Protein AF-A0A2E0ZH60-F1 (afdb_monomer_lite)

Sequence (338 aa):
MSDQPWASGISEILKHGLSLLDKDTDTNRRLAMISIDNAVELMIKTYLGLPKRVVGFKISRKELSEINSGFPDLLDGLEKYGVGKLKGLNLGEIEWYHRLRNELYHNGNGLTVEREKVLVYSELAKLLFNNLFGYEIIHEPTNEEILGLFLRKMATLMSLAPIHMLPIYSQNGIVDKDVEKRIAKLYEIREKIVLGENGYGMLLNKKTIFEAEELIVFLDKNTIELKENLQEFETLTEQYLSLKIERTALEASLPALKEQMDRLKGRIDDLLNKNLLSCPLCGQPISEDHRAVVLLELQSEGRAIGDRYRANQQTIQALSSSIKHLETLTLRNPTDPT

Foldseek 3Di:
DDDDPLCVVLLVLLLQLVLLLVDDDLVSQLSSLVSL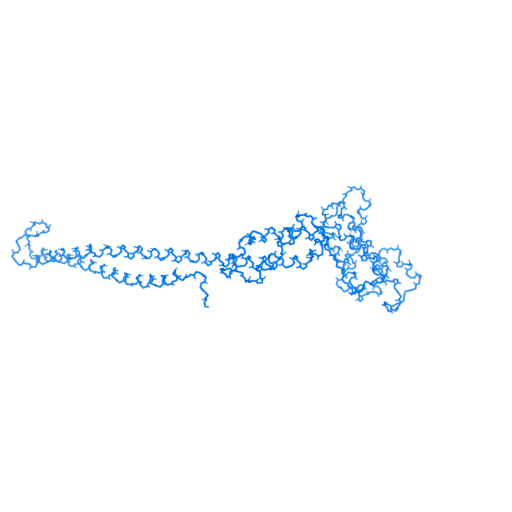LVSLLSLLLSLLPDDCVVQVDDDDPVLSVQCNPDPVSSLVSCVVRPVQLQVPHDVVLSVVSNVVSVCCPPPPPSDGDDSVSSVVSSVNSQSSSCSRRVDGNDNFDDLVRLVVLLVVLVVLLCVLDPLVCLVVCCVLVVDDPVLSVLSVVSVVLVVCVVVVPPPSSVVRGPVNSVSSVVSSVSSVVSVVVVVVLVVVLVVLVVVLVVLVVLLVVLVVCLVVLVVVLVVLVVLLVQLPDPPDQARPPPRHGDDPVNSVVVNVVSVVVSVVSVVSNVVSVVSSVVSVVVSVVSCVVNPDDSRDDD

pLDDT: mean 88.39, std 11.17, range [35.81, 97.94]

Secondary structure (DSSP, 8-state):
-PPPTTTHHHHHHHHHHHHGGGS--HHHHHHHHHHHHHHHHHHHHHHHHS-HHHHS----HHHHHHHTTSHHHHHHHHHHHHGGG-TT--HHHHHHHHHHHHHHHHT-S-PPPPHHHHHHHHHHHHHHHHHHHSS----PPPHHHHHHHHHHHHHHHHHHS-GGGHHHHHHTTSS-HHHHHHHHHHHHHHHHHHTT-TTHHHH-SHHHHHHHHHHHHHHHHHHHHHHHHHHHHHHHHHHHHHHHHHHHHHHHHHHHHHHHHHHHHHHHHHHH-TT--B-TTT-SB--HHHHHHHHHHHHHHHHHHHHHHHHHHHHHHHHHHHHHHHHHHHSS-TTS--

Structure (mmCIF, N/CA/C/O backbone):
data_AF-A0A2E0ZH60-F1
#
_entry.id   AF-A0A2E0ZH60-F1
#
loop_
_atom_site.group_PDB
_atom_site.id
_atom_site.type_symbol
_atom_site.label_atom_id
_atom_site.label_alt_id
_atom_site.label_comp_id
_atom_site.label_asym_id
_atom_site.label_entity_id
_atom_site.label_seq_id
_atom_site.pdbx_PDB_ins_code
_atom_site.Cartn_x
_atom_site.Cartn_y
_atom_site.Cartn_z
_atom_site.occupancy
_atom_site.B_iso_or_equiv
_atom_site.auth_seq_id
_atom_site.auth_comp_id
_atom_site.auth_asym_id
_atom_site.auth_atom_id
_atom_site.pdbx_PDB_model_num
ATOM 1 N N . MET A 1 1 ? 19.995 -12.024 -22.112 1.00 45.72 1 MET A N 1
ATOM 2 C CA . MET A 1 1 ? 19.956 -12.144 -23.585 1.00 45.72 1 MET A CA 1
ATOM 3 C C . MET A 1 1 ? 20.973 -11.162 -24.129 1.00 45.72 1 MET A C 1
ATOM 5 O O . MET A 1 1 ? 20.969 -10.032 -23.669 1.00 45.72 1 MET A O 1
ATOM 9 N N . SER A 1 2 ? 21.913 -11.601 -24.968 1.00 48.91 2 SER A N 1
ATOM 10 C CA . SER A 1 2 ? 22.963 -10.717 -25.490 1.00 48.91 2 SER A CA 1
ATOM 11 C C . SER A 1 2 ? 22.368 -9.755 -26.512 1.00 48.91 2 SER A C 1
ATOM 13 O O . SER A 1 2 ? 21.727 -10.225 -27.456 1.00 48.91 2 SER A O 1
ATOM 15 N N . ASP A 1 3 ? 22.605 -8.454 -26.344 1.00 65.62 3 ASP A N 1
ATOM 16 C CA . ASP A 1 3 ? 22.293 -7.450 -27.360 1.00 65.62 3 ASP A CA 1
ATOM 17 C C . ASP A 1 3 ? 22.845 -7.912 -28.711 1.00 65.62 3 ASP A C 1
ATOM 19 O O . ASP A 1 3 ? 24.032 -8.228 -28.848 1.00 65.62 3 ASP A O 1
ATOM 23 N N . GLN A 1 4 ? 21.969 -8.015 -29.709 1.00 82.62 4 GLN A N 1
ATOM 24 C CA . GLN A 1 4 ? 22.407 -8.350 -31.056 1.00 82.62 4 GLN A CA 1
ATOM 25 C C . GLN A 1 4 ? 23.335 -7.223 -31.545 1.00 82.62 4 GLN A C 1
ATOM 27 O O . GLN A 1 4 ? 22.972 -6.054 -31.398 1.00 82.62 4 GLN A O 1
ATOM 32 N N . PRO A 1 5 ? 24.503 -7.518 -32.153 1.00 85.12 5 PRO A N 1
ATOM 33 C CA . PRO A 1 5 ? 25.485 -6.485 -32.500 1.00 85.12 5 PRO A CA 1
ATOM 34 C C . PRO A 1 5 ? 24.945 -5.366 -33.400 1.00 85.12 5 PRO A C 1
ATOM 36 O O . PRO A 1 5 ? 25.456 -4.255 -33.373 1.00 85.12 5 PRO A O 1
ATOM 39 N N . TRP A 1 6 ? 23.914 -5.655 -34.198 1.00 89.62 6 TRP A N 1
ATOM 40 C CA . TRP A 1 6 ? 23.260 -4.687 -35.081 1.00 89.62 6 TRP A CA 1
ATOM 41 C C . TRP A 1 6 ? 22.185 -3.836 -34.390 1.00 89.62 6 TRP A C 1
ATOM 43 O O . TRP A 1 6 ? 21.795 -2.816 -34.940 1.00 89.62 6 TRP A O 1
ATOM 53 N N . ALA A 1 7 ? 21.701 -4.228 -33.210 1.00 90.50 7 ALA A N 1
ATOM 54 C CA . ALA A 1 7 ? 20.651 -3.518 -32.478 1.00 90.50 7 ALA A CA 1
ATOM 55 C C . ALA A 1 7 ? 21.193 -2.669 -31.311 1.00 90.50 7 ALA A C 1
ATOM 57 O O . ALA A 1 7 ? 20.473 -1.813 -30.800 1.00 90.50 7 ALA A O 1
ATOM 58 N N . SER A 1 8 ? 22.457 -2.858 -30.909 1.00 86.75 8 SER A N 1
ATOM 59 C CA . SER A 1 8 ? 23.061 -2.205 -29.736 1.00 86.75 8 SER A CA 1
ATOM 60 C C . SER A 1 8 ? 23.041 -0.675 -29.814 1.00 86.75 8 SER A C 1
ATOM 62 O O . SER A 1 8 ? 22.518 -0.032 -28.906 1.00 86.75 8 SER A O 1
ATOM 64 N N . GLY A 1 9 ? 23.524 -0.093 -30.916 1.00 87.94 9 GLY A N 1
ATOM 65 C CA . GLY A 1 9 ? 23.533 1.363 -31.106 1.00 87.94 9 GLY A CA 1
ATOM 66 C C . GLY A 1 9 ? 22.126 1.964 -31.183 1.00 87.94 9 GLY A C 1
ATOM 67 O O . GLY A 1 9 ? 21.881 3.052 -30.677 1.00 87.94 9 GLY A O 1
ATOM 68 N N . ILE A 1 10 ? 21.162 1.230 -31.745 1.00 93.62 10 ILE A N 1
ATOM 69 C CA . ILE A 1 10 ? 19.763 1.673 -31.789 1.00 93.62 10 ILE A CA 1
ATOM 70 C C . ILE A 1 10 ? 19.140 1.645 -30.391 1.00 93.62 10 ILE A C 1
ATOM 72 O O . ILE A 1 10 ? 18.446 2.581 -29.996 1.00 93.62 10 ILE A O 1
ATOM 76 N N . SER A 1 11 ? 19.413 0.581 -29.633 1.00 90.56 11 SER A N 1
ATOM 77 C CA . SER A 1 11 ? 18.986 0.451 -28.242 1.00 90.56 11 SER A CA 1
ATOM 78 C C . SER A 1 11 ? 19.556 1.580 -27.383 1.00 90.56 11 SER A C 1
ATOM 80 O O . SER A 1 11 ? 18.837 2.121 -26.551 1.00 90.56 11 SER A O 1
ATOM 82 N N . GLU A 1 12 ? 20.817 1.964 -27.584 1.00 89.19 12 GLU A N 1
ATOM 83 C CA . GLU A 1 12 ? 21.438 3.095 -26.887 1.00 89.19 12 GLU A CA 1
ATOM 84 C C . GLU A 1 12 ? 20.699 4.413 -27.157 1.00 89.19 12 GLU A C 1
ATOM 86 O O . GLU A 1 12 ? 20.302 5.096 -26.212 1.00 89.19 12 GLU A O 1
ATOM 91 N N . ILE A 1 13 ? 20.436 4.732 -28.429 1.00 92.50 13 ILE A N 1
ATOM 92 C CA . ILE A 1 13 ? 19.724 5.959 -28.818 1.00 92.50 13 ILE A CA 1
ATOM 93 C C . ILE A 1 13 ? 18.303 5.966 -28.243 1.00 92.50 13 ILE A C 1
ATOM 95 O O . ILE A 1 13 ? 17.876 6.974 -27.675 1.00 92.50 13 ILE A O 1
ATOM 99 N N . LEU A 1 14 ? 17.579 4.843 -28.335 1.00 93.81 14 LEU A N 1
ATOM 100 C CA . LEU A 1 14 ? 16.230 4.753 -27.779 1.00 93.81 14 LEU A CA 1
ATOM 101 C C . LEU A 1 14 ? 16.254 4.897 -26.251 1.00 93.81 14 LEU A C 1
ATOM 103 O O . LEU A 1 14 ? 15.477 5.678 -25.713 1.00 93.81 14 LEU A O 1
ATOM 107 N N . LYS A 1 15 ? 17.172 4.222 -25.545 1.00 90.88 15 LYS A N 1
ATOM 108 C CA . LYS A 1 15 ? 17.336 4.360 -24.085 1.00 90.88 15 LYS A CA 1
ATOM 109 C C . LYS A 1 15 ? 17.658 5.795 -23.677 1.00 90.88 15 LYS A C 1
ATOM 111 O O . LYS A 1 15 ? 17.100 6.271 -22.693 1.00 90.88 15 LYS A O 1
ATOM 116 N N . HIS A 1 16 ? 18.502 6.494 -24.433 1.00 89.31 16 HIS A N 1
ATOM 117 C CA . HIS A 1 16 ? 18.788 7.902 -24.180 1.00 89.31 16 HIS A CA 1
ATOM 118 C C . HIS A 1 16 ? 17.536 8.773 -24.359 1.00 89.31 16 HIS A C 1
ATOM 120 O O . HIS A 1 16 ? 17.215 9.573 -23.480 1.00 89.31 16 HIS A O 1
ATOM 126 N N . GLY A 1 17 ? 16.778 8.554 -25.439 1.00 91.62 17 GLY A N 1
ATOM 127 C CA . GLY A 1 17 ? 15.491 9.212 -25.668 1.00 91.62 17 GLY A CA 1
ATOM 128 C C . GLY A 1 17 ? 14.500 9.002 -24.522 1.00 91.62 17 GLY A C 1
ATOM 129 O O . GLY A 1 17 ? 13.843 9.951 -24.103 1.00 91.62 17 GLY A O 1
ATOM 130 N N . LEU A 1 18 ? 14.446 7.785 -23.974 1.00 90.94 18 LEU A N 1
ATOM 131 C CA . LEU A 1 18 ? 13.619 7.447 -22.815 1.00 90.94 18 LEU A CA 1
ATOM 132 C C . LEU A 1 18 ? 14.090 8.162 -21.540 1.00 90.94 18 LEU A C 1
ATOM 134 O O . LEU A 1 18 ? 13.262 8.793 -20.893 1.00 90.94 18 LEU A O 1
ATOM 138 N N . SER A 1 19 ? 15.395 8.162 -21.241 1.00 86.88 19 SER A N 1
ATOM 139 C CA . SER A 1 19 ? 15.944 8.798 -20.024 1.00 86.88 19 SER A CA 1
ATOM 140 C C . SER A 1 19 ? 15.722 10.308 -19.953 1.00 86.88 19 SER A C 1
ATOM 142 O O . SER A 1 19 ? 15.704 10.921 -18.889 1.00 86.88 19 SER A O 1
ATOM 144 N N . LEU A 1 20 ? 15.531 10.963 -21.100 1.00 88.56 20 LEU A N 1
ATOM 145 C CA . LEU A 1 20 ? 15.213 12.389 -21.112 1.00 88.56 20 LEU A CA 1
ATOM 146 C C . LEU A 1 20 ? 13.838 12.658 -20.475 1.00 88.56 20 LEU A C 1
ATOM 148 O O . LEU A 1 20 ? 13.611 13.749 -19.953 1.00 88.56 20 LEU A O 1
ATOM 152 N N . LEU A 1 21 ? 12.934 11.673 -20.464 1.00 85.12 21 LEU A N 1
ATOM 153 C CA . LEU A 1 21 ? 11.594 11.797 -19.888 1.00 85.12 21 LEU A CA 1
ATOM 154 C C . LEU A 1 21 ? 11.563 11.692 -18.357 1.00 85.12 21 LEU A C 1
ATOM 156 O O . LEU A 1 21 ? 10.533 12.054 -17.771 1.00 85.12 21 LEU A O 1
ATOM 160 N N . ASP A 1 22 ? 12.667 11.277 -17.730 1.00 81.81 22 ASP A N 1
ATOM 161 C CA . ASP A 1 22 ? 12.847 11.181 -16.273 1.00 81.81 22 ASP A CA 1
ATOM 162 C C . ASP A 1 22 ? 12.707 12.559 -15.619 1.00 81.81 22 ASP A C 1
ATOM 164 O O . ASP A 1 22 ? 12.036 12.743 -14.601 1.00 81.81 22 ASP A O 1
ATOM 168 N N . LYS A 1 23 ? 13.282 13.579 -16.270 1.00 78.62 23 LYS A N 1
ATOM 169 C CA . LYS A 1 23 ? 13.124 14.983 -15.893 1.00 78.62 23 LYS A CA 1
ATOM 170 C C . LYS A 1 23 ? 12.217 15.693 -16.885 1.00 78.62 23 LYS A C 1
ATOM 172 O O . LYS A 1 23 ? 12.634 16.092 -17.972 1.00 78.62 23 LYS A O 1
ATOM 177 N N . ASP A 1 24 ? 10.980 15.911 -16.469 1.00 83.00 24 ASP A N 1
ATOM 178 C CA . ASP A 1 24 ? 9.946 16.467 -17.327 1.00 83.00 24 ASP A CA 1
ATOM 179 C C . ASP A 1 24 ? 10.123 17.976 -17.579 1.00 83.00 24 ASP A C 1
ATOM 181 O O . ASP A 1 24 ? 9.745 18.815 -16.764 1.00 83.00 24 ASP A O 1
ATOM 185 N N . THR A 1 25 ? 10.725 18.333 -18.715 1.00 87.50 25 THR A N 1
ATOM 186 C CA . THR A 1 25 ? 10.885 19.726 -19.171 1.00 87.50 25 THR A CA 1
ATOM 187 C C . THR A 1 25 ? 10.608 19.829 -20.666 1.00 87.50 25 THR A C 1
ATOM 189 O O . THR A 1 25 ? 10.842 18.870 -21.399 1.00 87.50 25 THR A O 1
ATOM 192 N N . ASP A 1 26 ? 10.184 20.997 -21.152 1.00 87.69 26 ASP A N 1
ATOM 193 C CA . ASP A 1 26 ? 9.907 21.213 -22.583 1.00 87.69 26 ASP A CA 1
ATOM 194 C C . ASP A 1 26 ? 11.105 20.878 -23.482 1.00 87.69 26 ASP A C 1
ATOM 196 O O . ASP A 1 26 ? 10.961 20.259 -24.536 1.00 87.69 26 ASP A O 1
ATOM 200 N N . THR A 1 27 ? 12.315 21.244 -23.052 1.00 88.50 27 THR A N 1
ATOM 201 C CA . THR A 1 27 ? 13.550 20.893 -23.763 1.00 88.50 27 THR A CA 1
ATOM 202 C C . THR A 1 27 ? 13.757 19.385 -23.803 1.00 88.50 27 THR A C 1
ATOM 204 O O . THR A 1 27 ? 14.013 18.844 -24.877 1.00 88.50 27 THR A O 1
ATOM 207 N N . ASN A 1 28 ? 13.590 18.699 -22.673 1.00 90.25 28 ASN A N 1
ATOM 208 C CA . ASN A 1 28 ? 13.765 17.254 -22.621 1.00 90.25 28 ASN A CA 1
ATOM 209 C C . ASN A 1 28 ? 12.707 16.508 -23.431 1.00 90.25 28 ASN A C 1
ATOM 211 O O . ASN A 1 28 ? 13.061 15.577 -24.142 1.00 90.25 28 ASN A O 1
ATOM 215 N N . ARG A 1 29 ? 11.439 16.933 -23.403 1.00 91.62 29 ARG A N 1
ATOM 216 C CA . ARG A 1 29 ? 10.376 16.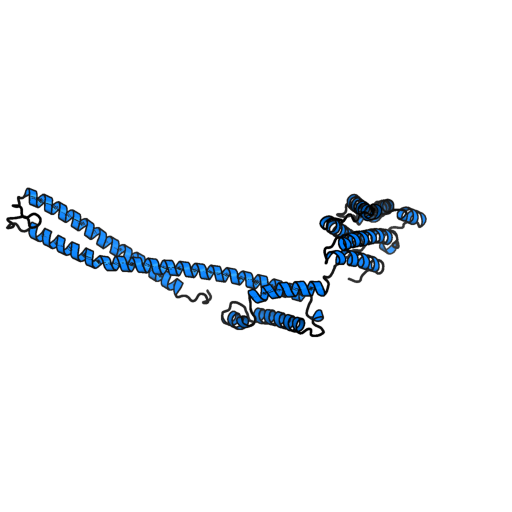331 -24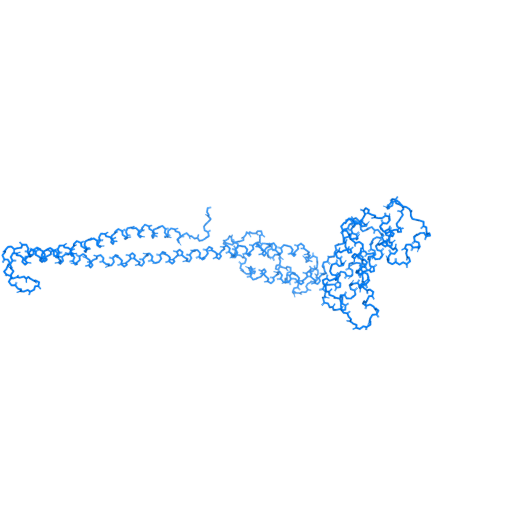.224 1.00 91.62 29 ARG A CA 1
ATOM 217 C C . ARG A 1 29 ? 10.677 16.458 -25.718 1.00 91.62 29 ARG A C 1
ATOM 219 O O . ARG A 1 29 ? 10.515 15.489 -26.454 1.00 91.62 29 ARG A O 1
ATOM 226 N N . ARG A 1 30 ? 11.177 17.618 -26.165 1.00 90.56 30 ARG A N 1
ATOM 227 C CA . ARG A 1 30 ? 11.623 17.807 -27.557 1.00 90.56 30 ARG A CA 1
ATOM 228 C C . ARG A 1 30 ? 12.798 16.896 -27.905 1.00 90.56 30 ARG A C 1
ATOM 230 O O . ARG A 1 30 ? 12.731 16.186 -28.901 1.00 90.56 30 ARG A O 1
ATOM 237 N N . LEU A 1 31 ? 13.851 16.881 -27.086 1.00 91.38 31 LEU A N 1
ATOM 238 C CA . LEU A 1 31 ? 15.028 16.036 -27.322 1.00 91.38 31 LEU A CA 1
ATOM 239 C C . LEU A 1 31 ? 14.689 14.538 -27.275 1.00 91.38 31 LEU A C 1
ATOM 241 O O . LEU A 1 31 ? 15.226 13.768 -28.071 1.00 91.38 31 LEU A O 1
ATOM 245 N N . ALA A 1 32 ? 13.767 14.136 -26.399 1.00 93.44 32 ALA A N 1
ATOM 246 C CA . ALA A 1 32 ? 13.242 12.780 -26.321 1.00 93.44 32 ALA A CA 1
ATOM 247 C C . ALA A 1 32 ? 12.517 12.410 -27.616 1.00 93.44 32 ALA A C 1
ATOM 249 O O . ALA A 1 32 ? 12.871 11.414 -28.236 1.00 93.44 32 ALA A O 1
ATOM 250 N N . MET A 1 33 ? 11.578 13.247 -28.075 1.00 94.00 33 MET A N 1
ATOM 251 C CA . MET A 1 33 ? 10.847 13.037 -29.331 1.00 94.00 33 MET A CA 1
ATOM 252 C C . MET A 1 33 ? 11.798 12.842 -30.520 1.00 94.00 33 MET A C 1
ATOM 254 O O . MET A 1 33 ? 11.620 11.930 -31.321 1.00 94.00 33 MET A O 1
ATOM 258 N N . ILE A 1 34 ? 12.842 13.669 -30.602 1.00 92.81 34 ILE A N 1
ATOM 259 C CA . ILE A 1 34 ? 13.866 13.601 -31.653 1.00 92.81 34 ILE A CA 1
ATOM 260 C C . ILE A 1 34 ? 14.660 12.298 -31.563 1.00 92.81 34 ILE A C 1
ATOM 262 O O . ILE A 1 34 ? 14.856 11.611 -32.563 1.00 92.81 34 ILE A O 1
ATOM 266 N N . SER A 1 35 ? 15.126 11.956 -30.364 1.00 95.06 35 SER A N 1
ATOM 267 C CA . SER A 1 35 ? 15.955 10.770 -30.145 1.00 95.06 35 SER A CA 1
ATOM 268 C C . SER A 1 35 ? 15.170 9.484 -30.408 1.00 95.06 35 SER A C 1
ATOM 270 O O . SER A 1 35 ? 15.691 8.571 -31.042 1.00 95.06 35 SER A O 1
ATOM 272 N N . ILE A 1 36 ? 13.905 9.432 -29.978 1.00 96.38 36 ILE A N 1
ATOM 273 C CA . ILE A 1 36 ? 12.995 8.307 -30.217 1.00 96.38 36 ILE A CA 1
ATOM 274 C C . ILE A 1 36 ? 12.728 8.149 -31.718 1.00 96.38 36 ILE A C 1
ATOM 276 O O . ILE A 1 36 ? 12.866 7.044 -32.236 1.00 96.38 36 ILE A O 1
ATOM 280 N N . ASP A 1 37 ? 12.412 9.235 -32.430 1.00 97.12 37 ASP A N 1
ATOM 281 C CA . ASP A 1 37 ? 12.151 9.180 -33.872 1.00 97.12 37 ASP A CA 1
ATOM 282 C C . ASP A 1 37 ? 13.380 8.730 -34.674 1.00 97.12 37 ASP A C 1
ATOM 284 O O . ASP A 1 37 ? 13.290 7.854 -35.534 1.00 97.12 37 ASP A O 1
ATOM 288 N N . ASN A 1 38 ? 14.556 9.261 -34.329 1.00 96.12 38 ASN A N 1
ATOM 289 C CA . ASN A 1 38 ? 15.818 8.835 -34.929 1.00 96.12 38 ASN A CA 1
ATOM 290 C C . ASN A 1 38 ? 16.088 7.350 -34.668 1.00 96.12 38 ASN A C 1
ATOM 292 O O . ASN A 1 38 ? 16.565 6.644 -35.557 1.00 96.12 38 ASN A O 1
ATOM 296 N N . ALA A 1 39 ? 15.778 6.861 -33.463 1.00 97.12 39 ALA A N 1
ATOM 297 C CA . ALA A 1 39 ? 15.884 5.443 -33.168 1.00 97.12 39 ALA A CA 1
ATOM 298 C C . ALA A 1 39 ? 14.944 4.635 -34.070 1.00 97.12 39 ALA A C 1
ATOM 300 O O . ALA A 1 39 ? 15.415 3.695 -34.699 1.00 97.12 39 ALA A O 1
ATOM 301 N N . VAL A 1 40 ? 13.666 5.016 -34.195 1.00 97.94 40 VAL A N 1
ATOM 302 C CA . VAL A 1 40 ? 12.682 4.349 -35.072 1.00 97.94 40 VAL A CA 1
ATOM 303 C C . VAL A 1 40 ? 13.178 4.279 -36.517 1.00 97.94 40 VAL A C 1
ATOM 305 O O . VAL A 1 40 ? 13.203 3.197 -37.102 1.00 97.94 40 VAL A O 1
ATOM 308 N N . GLU A 1 41 ? 13.652 5.391 -37.079 1.00 97.56 41 GLU A N 1
ATOM 309 C CA . GLU A 1 41 ? 14.193 5.419 -38.442 1.00 97.56 41 GLU A CA 1
ATOM 310 C C . GLU A 1 41 ? 15.372 4.441 -38.603 1.00 97.56 41 GLU A C 1
ATOM 312 O O . GLU A 1 41 ? 15.420 3.644 -39.548 1.00 97.56 41 GLU A O 1
ATOM 317 N N . LEU A 1 42 ? 16.304 4.443 -37.645 1.00 97.12 42 LEU A N 1
ATOM 318 C CA . LEU A 1 42 ? 17.455 3.540 -37.642 1.00 97.12 42 LEU A CA 1
ATOM 319 C C . LEU A 1 42 ? 17.059 2.072 -37.439 1.00 97.12 42 LEU A C 1
ATOM 321 O O . LEU A 1 42 ? 17.695 1.203 -38.044 1.00 97.12 42 LEU A O 1
ATOM 325 N N . MET A 1 43 ? 16.021 1.775 -36.646 1.00 96.94 43 MET A N 1
ATOM 326 C CA . MET A 1 43 ? 15.487 0.417 -36.472 1.00 96.94 43 MET A CA 1
ATOM 327 C C . MET A 1 43 ? 15.065 -0.160 -37.819 1.00 96.94 43 MET A C 1
ATOM 329 O O . MET A 1 43 ? 15.485 -1.263 -38.178 1.00 96.94 43 MET A O 1
ATOM 333 N N . ILE A 1 44 ? 14.273 0.605 -38.576 1.00 97.62 44 ILE A N 1
ATOM 334 C CA . ILE A 1 44 ? 13.714 0.172 -39.858 1.00 97.62 44 ILE A CA 1
ATOM 335 C C . ILE A 1 44 ? 14.831 0.005 -40.890 1.00 97.62 44 ILE A C 1
ATOM 337 O O . ILE A 1 44 ? 14.958 -1.066 -41.490 1.00 97.62 44 ILE A O 1
ATOM 341 N N . LYS A 1 45 ? 15.703 1.015 -41.029 1.00 97.00 45 LYS A N 1
ATOM 342 C CA . LYS A 1 45 ? 16.875 0.965 -41.922 1.00 97.00 45 LYS A CA 1
ATOM 343 C C . LYS A 1 45 ? 17.748 -0.250 -41.646 1.00 97.00 45 LYS A C 1
ATOM 345 O O . LYS A 1 45 ? 18.138 -0.969 -42.567 1.00 97.00 45 LYS A O 1
ATOM 350 N N . THR A 1 46 ? 18.043 -0.490 -40.372 1.00 96.12 46 THR A N 1
ATOM 351 C CA . THR A 1 46 ? 18.890 -1.607 -39.960 1.00 96.12 46 THR A CA 1
ATOM 352 C C . THR A 1 46 ? 18.221 -2.927 -40.286 1.00 96.12 46 THR A C 1
ATOM 354 O O . THR A 1 46 ? 18.841 -3.746 -40.956 1.00 96.12 46 THR A O 1
ATOM 357 N N . TYR A 1 47 ? 16.957 -3.120 -39.894 1.00 96.50 47 TYR A N 1
ATOM 358 C CA . TYR A 1 47 ? 16.227 -4.361 -40.143 1.00 96.50 47 TYR A CA 1
ATOM 359 C C . TYR A 1 47 ? 16.152 -4.709 -41.638 1.00 96.50 47 TYR A C 1
ATOM 361 O O . TYR A 1 47 ? 16.482 -5.831 -42.021 1.00 96.50 47 TYR A O 1
ATOM 369 N N . LEU A 1 48 ? 15.798 -3.745 -42.494 1.00 96.50 48 LEU A N 1
ATOM 370 C CA . LEU A 1 48 ? 15.720 -3.946 -43.947 1.00 96.50 48 LEU A CA 1
ATOM 371 C C . LEU A 1 48 ? 17.099 -4.172 -44.591 1.00 96.50 48 LEU A C 1
ATOM 373 O O . LEU A 1 48 ? 17.208 -4.860 -45.608 1.00 96.50 48 LEU A O 1
ATOM 377 N N . GLY A 1 49 ? 18.160 -3.634 -43.984 1.00 94.69 49 GLY A N 1
ATOM 378 C CA . GLY A 1 49 ? 19.548 -3.824 -44.407 1.00 94.69 49 GLY A CA 1
ATOM 379 C C . GLY A 1 49 ? 20.209 -5.117 -43.914 1.00 94.69 49 GLY A C 1
ATOM 380 O O . GLY A 1 49 ? 21.331 -5.419 -44.336 1.00 94.69 49 GLY A O 1
ATOM 381 N N . LEU A 1 50 ? 19.562 -5.891 -43.035 1.00 95.06 50 LEU A N 1
ATOM 382 C CA . LEU A 1 50 ? 20.157 -7.104 -42.474 1.00 95.06 50 LEU A CA 1
ATOM 383 C C . LEU A 1 50 ? 20.383 -8.190 -43.545 1.00 95.06 50 LEU A C 1
ATOM 385 O O . LEU A 1 50 ? 19.618 -8.325 -44.504 1.00 95.06 50 LEU A O 1
ATOM 389 N N . PRO A 1 51 ? 21.417 -9.039 -43.389 1.00 93.75 51 PRO A N 1
ATOM 390 C CA . PRO A 1 51 ? 21.661 -10.137 -44.317 1.00 93.75 51 PRO A CA 1
ATOM 391 C C . PRO A 1 51 ? 20.481 -11.114 -44.385 1.00 93.75 51 PRO A C 1
ATOM 393 O O . PRO A 1 51 ? 19.891 -11.447 -43.359 1.00 93.75 51 PRO A O 1
ATOM 396 N N . LYS A 1 52 ? 20.242 -11.721 -45.560 1.00 94.25 52 LYS A N 1
ATOM 397 C CA . LYS A 1 52 ? 19.205 -12.761 -45.765 1.00 94.25 52 LYS A CA 1
ATOM 398 C C . LYS A 1 52 ? 19.216 -13.875 -44.711 1.00 94.25 52 LYS A C 1
ATOM 400 O O . LYS A 1 52 ? 18.175 -14.436 -44.399 1.00 94.25 52 LYS A O 1
ATOM 405 N N . ARG A 1 53 ? 20.386 -14.210 -44.159 1.00 93.75 53 ARG A N 1
ATOM 406 C CA . ARG A 1 53 ? 20.532 -15.240 -43.114 1.00 93.75 53 ARG A CA 1
ATOM 407 C C . ARG A 1 53 ? 19.850 -14.868 -41.792 1.00 93.75 53 ARG A C 1
ATOM 409 O O . ARG A 1 53 ? 19.560 -15.766 -41.018 1.00 93.75 53 ARG A O 1
ATOM 416 N N . VAL A 1 54 ? 19.622 -13.578 -41.548 1.00 90.56 54 VAL A N 1
ATOM 417 C CA . VAL A 1 54 ? 18.970 -13.055 -40.340 1.00 90.56 54 VAL A CA 1
ATOM 418 C C . VAL A 1 54 ? 17.477 -12.831 -40.584 1.00 90.56 54 VAL A C 1
ATOM 420 O O . VAL A 1 54 ? 16.660 -13.263 -39.781 1.00 90.56 54 VAL A O 1
ATOM 423 N N . VAL A 1 55 ? 17.113 -12.197 -41.705 1.00 91.12 55 VAL A N 1
ATOM 424 C CA . VAL A 1 55 ? 15.728 -11.751 -41.968 1.00 91.12 55 VAL A CA 1
ATOM 425 C C . VAL A 1 55 ? 14.937 -12.630 -42.942 1.00 91.12 55 VAL A C 1
ATOM 427 O O . VAL A 1 55 ? 13.738 -12.450 -43.109 1.00 91.12 55 VAL A O 1
ATOM 430 N N . GLY A 1 56 ? 15.580 -13.595 -43.602 1.00 91.88 56 GLY A N 1
ATOM 431 C CA . GLY A 1 56 ? 14.934 -14.543 -44.520 1.00 91.88 56 GLY A CA 1
ATOM 432 C C . GLY A 1 56 ? 14.671 -14.010 -45.935 1.00 91.88 56 GLY A C 1
ATOM 433 O O . GLY A 1 56 ? 14.594 -14.802 -46.877 1.00 91.88 56 GLY A O 1
ATOM 434 N N . PHE A 1 57 ? 14.625 -12.691 -46.129 1.00 93.00 57 PHE A N 1
ATOM 435 C CA . PHE A 1 57 ? 14.451 -12.044 -47.434 1.00 93.00 57 PHE A CA 1
ATOM 436 C C . PHE A 1 57 ? 15.750 -11.420 -47.970 1.00 93.00 57 PHE A C 1
ATOM 438 O O . PHE A 1 57 ? 16.766 -11.336 -47.284 1.00 93.00 57 PHE A O 1
ATOM 445 N N . LYS A 1 58 ? 15.746 -11.017 -49.245 1.00 93.75 58 LYS A N 1
ATOM 446 C CA . LYS A 1 58 ? 16.861 -10.305 -49.883 1.00 93.75 58 LYS A CA 1
ATOM 447 C C . LYS A 1 58 ? 16.315 -9.094 -50.623 1.00 93.75 58 LYS A C 1
ATOM 449 O O . LYS A 1 58 ? 15.545 -9.271 -51.559 1.00 93.75 58 LYS A O 1
ATOM 454 N N . ILE A 1 59 ? 16.793 -7.913 -50.252 1.00 94.31 59 ILE A N 1
ATOM 455 C CA . ILE A 1 59 ? 16.531 -6.658 -50.959 1.00 94.31 59 ILE A CA 1
ATOM 456 C C . ILE A 1 59 ? 17.737 -6.357 -51.854 1.00 94.31 59 ILE A C 1
ATOM 458 O O . ILE A 1 59 ? 18.890 -6.607 -51.481 1.00 94.31 59 ILE A O 1
ATOM 462 N N . SER A 1 60 ? 17.496 -5.890 -53.080 1.00 95.06 60 SER A N 1
ATOM 463 C CA . SER A 1 60 ? 18.591 -5.471 -53.963 1.00 95.06 60 SER A CA 1
ATOM 464 C C . SER A 1 60 ? 19.227 -4.169 -53.457 1.00 95.06 60 SER A C 1
ATOM 466 O O . SER A 1 60 ? 18.571 -3.377 -52.792 1.00 95.06 60 SER A O 1
ATOM 468 N N . ARG A 1 61 ? 20.497 -3.894 -53.789 1.00 92.56 61 ARG A N 1
ATOM 469 C CA . ARG A 1 61 ? 21.134 -2.620 -53.386 1.00 92.56 61 ARG A CA 1
ATOM 470 C C . ARG A 1 61 ? 20.398 -1.394 -53.931 1.00 92.56 61 ARG A C 1
ATOM 472 O O . ARG A 1 61 ? 20.335 -0.384 -53.245 1.00 92.56 61 ARG A O 1
ATOM 479 N N . LYS A 1 62 ? 19.871 -1.495 -55.155 1.00 95.06 62 LYS A N 1
ATOM 480 C CA . LYS A 1 62 ? 19.114 -0.418 -55.798 1.00 95.06 62 LYS A CA 1
ATOM 481 C C . LYS A 1 62 ? 17.817 -0.147 -55.036 1.00 95.06 62 LYS A C 1
ATOM 483 O O . LYS A 1 62 ? 17.591 0.973 -54.612 1.00 95.06 62 LYS A O 1
ATOM 488 N N . GLU A 1 63 ? 17.043 -1.197 -54.783 1.00 95.69 63 GLU A N 1
ATOM 489 C CA . GLU A 1 63 ? 15.778 -1.101 -54.050 1.00 95.69 63 GLU A CA 1
ATOM 490 C C . GLU A 1 63 ? 15.981 -0.654 -52.599 1.00 95.69 63 GLU A C 1
ATOM 492 O O . GLU A 1 63 ? 15.230 0.170 -52.104 1.00 95.69 63 GLU A O 1
ATOM 497 N N . LEU A 1 64 ? 17.035 -1.121 -51.920 1.00 93.81 64 LEU A N 1
ATOM 498 C CA . LEU A 1 64 ? 17.359 -0.647 -50.572 1.00 93.81 64 LEU A CA 1
ATOM 499 C C . LEU A 1 64 ? 17.734 0.845 -50.568 1.00 93.81 64 LEU A C 1
ATOM 501 O O . LEU A 1 64 ? 17.449 1.545 -49.604 1.00 93.81 64 LEU A O 1
ATOM 505 N N . SER A 1 65 ? 18.373 1.341 -51.632 1.00 94.50 65 SER A N 1
ATOM 506 C CA . SER A 1 65 ? 18.659 2.772 -51.784 1.00 94.50 65 SER A CA 1
ATOM 507 C C . SER A 1 65 ? 17.391 3.595 -52.007 1.00 94.50 65 SER A C 1
ATOM 509 O O . SER A 1 65 ? 17.334 4.717 -51.521 1.00 94.50 65 SER A O 1
ATOM 511 N N . GLU A 1 66 ? 16.413 3.054 -52.737 1.00 94.94 66 GLU A N 1
ATOM 512 C CA . GLU A 1 66 ? 15.100 3.677 -52.955 1.00 94.94 66 GLU A CA 1
ATOM 513 C C . GLU A 1 66 ? 14.289 3.682 -51.651 1.00 94.94 66 GLU A C 1
ATOM 515 O O . GLU A 1 66 ? 13.831 4.725 -51.224 1.00 94.94 66 GLU A O 1
ATOM 520 N N . ILE A 1 67 ? 14.229 2.563 -50.928 1.00 95.38 67 ILE A N 1
ATOM 521 C CA . ILE A 1 67 ? 13.578 2.474 -49.607 1.00 95.38 67 ILE A CA 1
ATOM 522 C C . ILE A 1 67 ? 14.177 3.471 -48.597 1.00 95.38 67 ILE A C 1
ATOM 524 O O . ILE A 1 67 ? 13.490 3.965 -47.711 1.00 95.38 67 ILE A O 1
ATOM 528 N N . ASN A 1 68 ? 15.470 3.781 -48.713 1.00 92.88 68 ASN A N 1
ATOM 529 C CA . ASN A 1 68 ? 16.156 4.700 -47.808 1.00 92.88 68 ASN A CA 1
ATOM 530 C C . ASN A 1 68 ? 16.031 6.187 -48.202 1.00 92.88 68 ASN A C 1
ATOM 532 O O . ASN A 1 68 ? 16.669 7.010 -47.536 1.00 92.88 68 ASN A O 1
ATOM 536 N N . SER A 1 69 ? 15.274 6.557 -49.250 1.00 92.12 69 SER A N 1
ATOM 537 C CA . SER A 1 69 ? 15.159 7.963 -49.683 1.00 92.12 69 SER A CA 1
ATOM 538 C C . SER A 1 69 ? 14.361 8.848 -48.732 1.00 92.12 69 SER A C 1
ATOM 540 O O . SER A 1 69 ? 14.631 10.048 -48.661 1.00 92.12 69 SER A O 1
ATOM 542 N N . GLY A 1 70 ? 13.429 8.274 -47.974 1.00 93.06 70 GLY A N 1
ATOM 543 C CA . GLY A 1 70 ? 12.578 9.014 -47.054 1.00 93.06 70 GLY A CA 1
ATOM 544 C C . GLY A 1 70 ? 11.878 8.111 -46.046 1.00 93.06 70 GLY A C 1
ATOM 545 O O . GLY A 1 70 ? 11.846 6.893 -46.188 1.00 93.06 70 GLY A O 1
ATOM 546 N N . PHE A 1 71 ? 11.310 8.717 -45.003 1.00 95.19 71 PHE A N 1
ATOM 547 C CA . PHE A 1 71 ? 10.595 7.972 -43.967 1.00 95.19 71 PHE A CA 1
ATOM 548 C C . PHE A 1 71 ? 9.358 7.219 -44.491 1.00 95.19 71 PHE A C 1
ATOM 550 O O . PHE A 1 71 ? 9.200 6.059 -44.118 1.00 95.19 71 PHE A O 1
ATOM 557 N N . PRO A 1 72 ? 8.523 7.788 -45.387 1.00 96.38 72 PRO A N 1
ATOM 558 C CA . PRO A 1 72 ? 7.431 7.027 -45.999 1.00 96.38 72 PRO A CA 1
ATOM 559 C C . PRO A 1 72 ? 7.932 5.788 -46.756 1.00 96.38 72 PRO A C 1
ATOM 561 O O . PRO A 1 72 ? 7.412 4.697 -46.547 1.00 96.38 72 PRO A O 1
ATOM 564 N N . ASP A 1 73 ? 9.021 5.920 -47.524 1.00 97.31 73 ASP A N 1
ATOM 565 C CA . ASP A 1 73 ? 9.616 4.804 -48.274 1.00 97.31 73 ASP A CA 1
ATOM 566 C C . ASP A 1 73 ? 10.139 3.687 -47.343 1.00 97.31 73 ASP A C 1
ATOM 568 O O . ASP A 1 73 ? 10.089 2.501 -47.683 1.00 97.31 73 ASP A O 1
ATOM 572 N N . LEU A 1 74 ? 10.605 4.045 -46.137 1.00 97.12 74 LEU A N 1
ATOM 573 C CA . LEU A 1 74 ? 10.990 3.082 -45.100 1.00 97.12 74 LEU A CA 1
ATOM 574 C C . LEU A 1 74 ? 9.788 2.299 -44.573 1.00 97.12 74 LEU A C 1
ATOM 576 O O . LEU A 1 74 ? 9.903 1.088 -44.367 1.00 97.12 74 LEU A O 1
ATOM 580 N N . LEU A 1 75 ? 8.656 2.971 -44.342 1.00 97.12 75 LEU A N 1
ATOM 581 C CA . LEU A 1 75 ? 7.423 2.321 -43.897 1.00 97.12 75 LEU A CA 1
ATOM 582 C C . LEU A 1 75 ? 6.884 1.384 -44.981 1.00 97.12 75 LEU A C 1
ATOM 584 O O . LEU A 1 75 ? 6.583 0.235 -44.666 1.00 97.12 75 LEU A O 1
ATOM 588 N N . ASP A 1 76 ? 6.879 1.815 -46.244 1.00 97.00 76 ASP A N 1
ATOM 589 C CA . ASP A 1 76 ? 6.482 0.987 -47.390 1.00 97.00 76 ASP A CA 1
ATOM 590 C C . ASP A 1 76 ? 7.397 -0.238 -47.539 1.00 97.00 76 ASP A C 1
ATOM 592 O O . ASP A 1 76 ? 6.948 -1.369 -47.752 1.00 97.00 76 ASP A O 1
ATOM 596 N N . GLY A 1 77 ? 8.710 -0.043 -47.382 1.00 96.25 77 GLY A N 1
ATOM 597 C CA . GLY A 1 77 ? 9.685 -1.130 -47.370 1.00 96.25 77 GLY A CA 1
ATOM 598 C C . GLY A 1 77 ? 9.444 -2.115 -46.224 1.00 96.25 77 GLY A C 1
ATOM 599 O O . GLY A 1 77 ? 9.527 -3.334 -46.419 1.00 96.25 77 GLY A O 1
ATOM 600 N N . LEU A 1 78 ? 9.115 -1.607 -45.035 1.00 96.12 78 LEU A N 1
ATOM 601 C CA . LEU A 1 78 ? 8.811 -2.424 -43.867 1.00 96.12 78 LEU A CA 1
ATOM 602 C C . LEU A 1 78 ? 7.490 -3.178 -44.018 1.00 96.12 78 LEU A C 1
ATOM 604 O O . LEU A 1 78 ? 7.427 -4.352 -43.656 1.00 96.12 78 LEU A O 1
ATOM 608 N N . GLU A 1 79 ? 6.466 -2.554 -44.590 1.00 95.94 79 GLU A N 1
ATOM 609 C CA . GLU A 1 79 ? 5.214 -3.221 -44.925 1.00 95.94 79 GLU A CA 1
ATOM 610 C C . GLU A 1 79 ? 5.468 -4.326 -45.951 1.00 95.94 79 GLU A C 1
ATOM 612 O O . GLU A 1 79 ? 5.052 -5.458 -45.751 1.00 95.94 79 GLU A O 1
ATOM 617 N N . LYS A 1 80 ? 6.258 -4.072 -46.995 1.00 96.19 80 LYS A N 1
ATOM 618 C CA . LYS A 1 80 ? 6.550 -5.071 -48.031 1.00 96.19 80 LYS A CA 1
ATOM 619 C C . LYS A 1 80 ? 7.332 -6.285 -47.521 1.00 96.19 80 LYS A C 1
ATOM 621 O O . LYS A 1 80 ? 7.021 -7.418 -47.891 1.00 96.19 80 LYS A O 1
ATOM 626 N N . TYR A 1 81 ? 8.376 -6.069 -46.722 1.00 95.75 81 TYR A N 1
ATOM 627 C CA . TYR A 1 81 ? 9.325 -7.126 -46.337 1.00 95.75 81 TYR A CA 1
ATOM 628 C C . TYR A 1 81 ? 9.144 -7.643 -44.905 1.00 95.75 81 TYR A C 1
ATOM 630 O O . TYR A 1 81 ? 9.630 -8.724 -44.571 1.00 95.75 81 TYR A O 1
ATOM 638 N N . GLY A 1 82 ? 8.441 -6.891 -44.063 1.00 91.94 82 GLY A N 1
ATOM 639 C CA . GLY A 1 82 ? 8.364 -7.089 -42.621 1.00 91.94 82 GLY A CA 1
ATOM 640 C C . GLY A 1 82 ? 6.950 -7.236 -42.064 1.00 91.94 82 GLY A C 1
ATOM 641 O O . GLY A 1 82 ? 6.822 -7.140 -40.850 1.00 91.94 82 GLY A O 1
ATOM 642 N N . VAL A 1 83 ? 5.909 -7.515 -42.871 1.00 91.31 83 VAL A N 1
ATOM 643 C CA . VAL A 1 83 ? 4.503 -7.669 -42.400 1.00 91.31 83 VAL A CA 1
ATOM 644 C C . VAL A 1 83 ? 4.397 -8.502 -41.117 1.00 91.31 83 VAL A C 1
ATOM 646 O O . VAL A 1 83 ? 3.721 -8.123 -40.164 1.00 91.31 83 VAL A O 1
ATOM 649 N N . GLY A 1 84 ? 5.108 -9.635 -41.055 1.00 90.31 84 GLY A N 1
ATOM 650 C CA . GLY A 1 84 ? 5.089 -10.536 -39.896 1.00 90.31 84 GLY A CA 1
ATOM 651 C C . GLY A 1 84 ? 5.664 -9.935 -38.605 1.00 90.31 84 GLY A C 1
ATOM 652 O O . GLY A 1 84 ? 5.485 -10.505 -37.531 1.00 90.31 84 GLY A O 1
ATOM 653 N N . LYS A 1 85 ? 6.346 -8.791 -38.696 1.00 92.38 85 LYS A N 1
ATOM 654 C CA . LYS A 1 85 ? 6.891 -8.004 -37.584 1.00 92.38 85 LYS A CA 1
ATOM 655 C C . LYS A 1 85 ? 6.019 -6.796 -37.220 1.00 92.38 85 LYS A C 1
ATOM 657 O O . LYS A 1 85 ? 6.370 -6.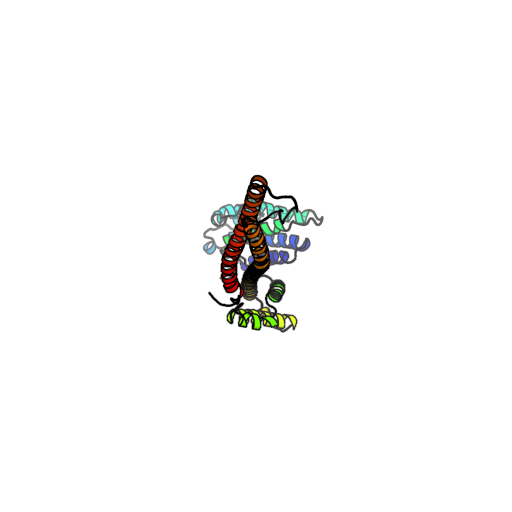050 -36.318 1.00 92.38 85 LYS A O 1
ATOM 662 N N . LEU A 1 86 ? 4.872 -6.594 -37.863 1.00 91.38 86 LEU A N 1
ATOM 663 C CA . LEU A 1 86 ? 3.998 -5.442 -37.598 1.00 91.38 86 LEU A CA 1
ATOM 664 C C . LEU A 1 86 ? 2.831 -5.760 -36.659 1.00 91.38 86 LEU A C 1
ATOM 666 O O . LEU A 1 86 ? 1.891 -4.982 -36.530 1.00 91.38 86 LEU A O 1
ATOM 670 N N . LYS A 1 87 ? 2.868 -6.907 -35.973 1.00 90.44 87 LYS A N 1
ATOM 671 C CA . LYS A 1 87 ? 1.801 -7.298 -35.049 1.00 90.44 87 LYS A CA 1
ATOM 672 C C . LYS A 1 87 ? 1.622 -6.237 -33.955 1.00 90.44 87 LYS A C 1
ATOM 674 O O . LYS A 1 87 ? 2.548 -5.980 -33.189 1.00 90.44 87 LYS A O 1
ATOM 679 N N . GLY A 1 88 ? 0.411 -5.683 -33.870 1.00 88.81 88 GLY A N 1
ATOM 680 C CA . GLY A 1 88 ? 0.046 -4.670 -32.876 1.00 88.81 88 GLY A CA 1
ATOM 681 C C . GLY A 1 88 ? 0.553 -3.259 -33.182 1.00 88.81 88 GLY A C 1
ATOM 682 O O . GLY A 1 88 ? 0.461 -2.406 -32.310 1.00 88.81 88 GLY A O 1
ATOM 683 N N . LEU A 1 89 ? 1.079 -3.012 -34.386 1.00 93.19 89 LEU A N 1
ATOM 684 C CA . LEU A 1 89 ? 1.560 -1.700 -34.816 1.00 93.19 89 LEU A CA 1
ATOM 685 C C . LEU A 1 89 ? 0.732 -1.178 -35.987 1.00 93.19 89 LEU A C 1
ATOM 687 O O . LEU A 1 89 ? 0.446 -1.910 -36.934 1.00 93.19 89 LEU A O 1
ATOM 691 N N . ASN A 1 90 ? 0.405 0.109 -35.937 1.00 94.38 90 ASN A N 1
ATOM 692 C CA . ASN A 1 90 ? -0.187 0.842 -37.044 1.00 94.38 90 ASN A CA 1
ATOM 693 C C . ASN A 1 90 ? 0.870 1.784 -37.635 1.00 94.38 90 ASN A C 1
ATOM 695 O O . ASN A 1 90 ? 1.293 2.741 -36.987 1.00 94.38 90 ASN A O 1
ATOM 699 N N . LEU A 1 91 ? 1.306 1.519 -38.870 1.00 94.50 91 LEU A N 1
ATOM 700 C CA . LEU A 1 91 ? 2.335 2.336 -39.525 1.00 94.50 91 LEU A CA 1
ATOM 701 C C . LEU A 1 91 ? 1.890 3.793 -39.720 1.00 94.50 91 LEU A C 1
ATOM 703 O O . LEU A 1 91 ? 2.729 4.687 -39.659 1.00 94.50 91 LEU A O 1
ATOM 707 N N . GLY A 1 92 ? 0.584 4.048 -39.859 1.00 95.00 92 GLY A N 1
ATOM 708 C CA . GLY A 1 92 ? 0.050 5.408 -39.955 1.00 95.00 92 GLY A CA 1
ATOM 709 C C . GLY A 1 92 ? 0.222 6.218 -38.667 1.00 95.00 92 GLY A C 1
ATOM 710 O O . GLY A 1 92 ? 0.430 7.428 -38.727 1.00 95.00 92 GLY A O 1
ATOM 711 N N . GLU A 1 93 ? 0.200 5.570 -37.497 1.00 95.62 93 GLU A N 1
ATOM 712 C CA . GLU A 1 93 ? 0.481 6.235 -36.215 1.00 95.62 93 GLU A CA 1
ATOM 713 C C . GLU A 1 93 ? 1.961 6.612 -36.115 1.00 95.62 93 GLU A C 1
ATOM 715 O O . GLU A 1 93 ? 2.290 7.737 -35.743 1.00 95.62 93 GLU A O 1
ATOM 720 N N . ILE A 1 94 ? 2.853 5.699 -36.512 1.00 96.31 94 ILE A N 1
ATOM 721 C CA . ILE A 1 94 ? 4.299 5.953 -36.562 1.00 96.31 94 ILE A CA 1
ATOM 722 C C . ILE A 1 94 ? 4.600 7.115 -37.520 1.00 96.31 94 ILE A C 1
ATOM 724 O O . ILE A 1 94 ? 5.348 8.027 -37.170 1.00 96.31 94 ILE A O 1
ATOM 728 N N . GLU A 1 95 ? 3.975 7.134 -38.700 1.00 96.50 95 GLU A N 1
ATOM 729 C CA . GLU A 1 95 ? 4.122 8.231 -39.659 1.00 96.50 95 GLU A CA 1
ATOM 730 C C . GLU A 1 95 ? 3.609 9.566 -39.100 1.00 96.50 95 GLU A C 1
ATOM 732 O O . GLU A 1 95 ? 4.249 10.607 -39.274 1.00 96.50 95 GLU A O 1
ATOM 737 N N . TRP A 1 96 ? 2.475 9.555 -38.394 1.00 95.38 96 TRP A N 1
ATOM 738 C CA . TRP A 1 96 ? 1.931 10.750 -37.754 1.00 95.38 96 TRP A CA 1
ATOM 739 C C . TRP A 1 96 ? 2.899 11.329 -36.715 1.00 95.38 96 TRP A C 1
ATOM 741 O O . TRP A 1 96 ? 3.160 12.534 -36.723 1.00 95.38 96 TRP A O 1
ATOM 751 N N . TYR A 1 97 ? 3.495 10.482 -35.871 1.00 95.25 97 TYR A N 1
ATOM 752 C CA . TYR A 1 97 ? 4.496 10.914 -34.893 1.00 95.25 97 TYR A CA 1
ATOM 753 C C . TYR A 1 97 ? 5.783 11.431 -35.545 1.00 95.25 97 TYR A C 1
ATOM 755 O O . TYR A 1 97 ? 6.334 12.437 -35.089 1.00 95.25 97 TYR A O 1
ATOM 763 N N . HIS A 1 98 ? 6.228 10.824 -36.645 1.00 94.75 98 HIS A N 1
ATOM 764 C CA . HIS A 1 98 ? 7.354 11.341 -37.422 1.00 94.75 98 HIS A CA 1
ATOM 765 C C . HIS A 1 98 ? 7.073 12.752 -37.972 1.00 94.75 98 HIS A C 1
ATOM 767 O O . HIS A 1 98 ? 7.910 13.654 -37.870 1.00 94.75 98 HIS A O 1
ATOM 773 N N . ARG A 1 99 ? 5.862 12.996 -38.495 1.00 92.50 99 ARG A N 1
ATOM 774 C CA . ARG A 1 99 ? 5.439 14.338 -38.940 1.00 92.50 99 ARG A CA 1
ATOM 775 C C . ARG A 1 99 ? 5.383 15.330 -37.781 1.00 92.50 99 ARG A C 1
ATOM 777 O O . ARG A 1 99 ? 5.925 16.426 -37.909 1.00 92.50 99 ARG A O 1
ATOM 784 N N . LEU A 1 100 ? 4.826 14.922 -36.638 1.00 89.75 100 LEU A N 1
ATOM 785 C CA . LEU A 1 100 ? 4.809 15.732 -35.418 1.00 89.75 100 LEU A CA 1
ATOM 786 C C . LEU A 1 100 ? 6.231 16.142 -35.003 1.00 89.75 100 LEU A C 1
ATOM 788 O O . LEU A 1 100 ? 6.465 17.303 -34.678 1.00 89.75 100 LEU A O 1
ATOM 792 N N . ARG A 1 101 ? 7.207 15.225 -35.066 1.00 88.38 101 ARG A N 1
ATOM 793 C CA . ARG A 1 101 ? 8.621 15.547 -34.819 1.00 88.38 101 ARG A CA 1
ATOM 794 C C . ARG A 1 101 ? 9.148 16.589 -35.806 1.00 88.38 101 ARG A C 1
ATOM 796 O O . ARG A 1 101 ? 9.852 17.507 -35.389 1.00 88.38 101 ARG A O 1
ATOM 803 N N . ASN A 1 102 ? 8.840 16.468 -37.096 1.00 85.69 102 ASN A N 1
ATOM 804 C CA . ASN A 1 102 ? 9.307 17.414 -38.118 1.00 85.69 102 ASN A CA 1
ATOM 805 C C . ASN A 1 102 ? 8.764 18.835 -37.889 1.00 85.69 102 ASN A C 1
ATOM 807 O O . ASN A 1 102 ? 9.495 19.815 -38.057 1.00 85.69 102 ASN A O 1
ATOM 811 N N . GLU A 1 103 ? 7.522 18.963 -37.422 1.00 81.88 103 GLU A N 1
ATOM 812 C CA . GLU A 1 103 ? 6.925 20.258 -37.067 1.00 81.88 103 GLU A CA 1
ATOM 813 C C . GLU A 1 103 ? 7.660 20.964 -35.913 1.00 81.88 103 GLU A C 1
ATOM 815 O O . GLU A 1 103 ? 7.743 22.197 -35.902 1.00 81.88 103 GLU A O 1
ATOM 820 N N . LEU A 1 104 ? 8.262 20.207 -34.983 1.00 71.25 104 LEU A N 1
ATOM 821 C CA . LEU A 1 104 ? 9.053 20.761 -33.872 1.00 71.25 104 LEU A CA 1
ATOM 822 C C . LEU A 1 104 ? 10.344 21.462 -34.338 1.00 71.25 104 LEU A C 1
ATOM 824 O O . LEU A 1 104 ? 10.854 22.322 -33.620 1.00 71.25 104 LEU A O 1
ATOM 828 N N . TYR A 1 105 ? 10.863 21.135 -35.527 1.00 55.16 105 TYR A N 1
ATOM 829 C CA . TYR A 1 105 ? 12.061 21.759 -36.107 1.00 55.16 105 TYR A CA 1
ATOM 830 C C . TYR A 1 105 ? 11.745 22.944 -37.013 1.00 55.16 105 TYR A C 1
ATOM 832 O O . TYR A 1 105 ? 12.440 23.960 -36.975 1.00 55.16 105 TYR A O 1
ATOM 840 N N . HIS A 1 106 ? 10.716 22.812 -37.850 1.00 57.38 106 HIS A N 1
ATOM 841 C CA . HIS A 1 106 ? 10.485 23.768 -38.932 1.00 57.38 106 HIS A CA 1
ATOM 842 C C . HIS A 1 106 ? 9.795 25.057 -38.486 1.00 57.38 106 HIS A C 1
ATOM 844 O O . HIS A 1 106 ? 9.878 26.056 -39.196 1.00 57.38 106 HIS A O 1
ATOM 850 N N . ASN A 1 107 ? 9.191 25.077 -37.295 1.00 53.38 107 ASN A N 1
ATOM 851 C CA . ASN A 1 107 ? 8.462 26.247 -36.820 1.00 53.38 107 ASN A CA 1
ATOM 852 C C . ASN A 1 107 ? 9.249 27.196 -35.912 1.00 53.38 107 ASN A C 1
ATOM 854 O O . ASN A 1 107 ? 8.677 28.217 -35.570 1.00 53.38 107 ASN A O 1
ATOM 858 N N . GLY A 1 108 ? 10.497 26.923 -35.500 1.00 49.00 108 GLY A N 1
ATOM 859 C CA . GLY A 1 108 ? 11.394 27.893 -34.824 1.00 49.00 108 GLY A CA 1
ATOM 860 C C . GLY A 1 108 ? 10.913 28.570 -33.516 1.00 49.00 108 GLY A C 1
ATOM 861 O O . GLY A 1 108 ? 11.695 29.254 -32.863 1.00 49.00 108 GLY A O 1
ATOM 862 N N . ASN A 1 109 ? 9.661 28.364 -33.094 1.00 48.56 109 ASN A N 1
ATOM 863 C CA . ASN A 1 109 ? 8.952 29.199 -32.116 1.00 48.56 109 ASN A CA 1
ATOM 864 C C . ASN A 1 109 ? 8.933 28.608 -30.700 1.00 48.56 109 ASN A C 1
ATOM 866 O O . ASN A 1 109 ? 8.191 29.075 -29.841 1.00 48.56 109 ASN A O 1
ATOM 870 N N . GLY A 1 110 ? 9.694 27.543 -30.445 1.00 51.78 110 GLY A N 1
ATOM 871 C CA . GLY A 1 110 ? 9.707 26.908 -29.129 1.00 51.78 110 GLY A CA 1
ATOM 872 C C . GLY A 1 110 ? 8.418 26.161 -28.766 1.00 51.78 110 GLY A C 1
ATOM 873 O O . GLY A 1 110 ? 8.215 25.902 -27.581 1.00 51.78 110 GLY A O 1
ATOM 874 N N . LEU A 1 111 ? 7.587 25.771 -29.746 1.00 61.03 111 LEU A N 1
ATOM 875 C CA . LEU A 1 111 ? 6.450 24.871 -29.521 1.00 61.03 111 LEU A CA 1
ATOM 876 C C . LEU A 1 111 ? 6.944 23.604 -28.805 1.00 61.03 111 LEU A C 1
ATOM 878 O O . LEU A 1 111 ? 7.901 22.954 -29.236 1.00 61.03 111 LEU A O 1
ATOM 882 N N . THR A 1 112 ? 6.349 23.324 -27.650 1.00 68.50 112 THR A N 1
ATOM 883 C CA . THR A 1 112 ? 6.628 22.133 -26.846 1.00 68.50 112 THR A CA 1
ATOM 884 C C . THR A 1 112 ? 5.666 21.017 -27.242 1.00 68.50 112 THR A C 1
ATOM 886 O O . THR A 1 112 ? 4.564 21.276 -27.725 1.00 68.50 112 THR A O 1
ATOM 889 N N . VAL A 1 113 ? 6.090 19.771 -27.061 1.00 85.62 113 VAL A N 1
ATOM 890 C CA . VAL A 1 113 ? 5.252 18.590 -27.278 1.00 85.62 113 VAL A CA 1
ATOM 891 C C . VAL A 1 113 ? 4.681 18.141 -25.932 1.00 85.62 113 VAL A C 1
ATOM 893 O O . VAL A 1 113 ? 5.374 18.150 -24.912 1.00 85.62 113 VAL A O 1
ATOM 896 N N . GLU A 1 114 ? 3.402 17.774 -25.916 1.00 88.12 114 GLU A N 1
ATOM 897 C CA . GLU A 1 114 ? 2.748 17.207 -24.731 1.00 88.12 114 GLU A CA 1
ATOM 898 C C . GLU A 1 114 ? 3.455 15.919 -24.297 1.00 88.12 114 GLU A C 1
ATOM 900 O O . GLU A 1 114 ? 3.827 15.092 -25.135 1.00 88.12 114 GLU A O 1
ATOM 905 N N . ARG A 1 115 ? 3.624 15.733 -22.984 1.00 88.00 115 ARG A N 1
ATOM 906 C CA . ARG A 1 115 ? 4.319 14.567 -22.420 1.00 88.00 115 ARG A CA 1
ATOM 907 C C . ARG A 1 115 ? 3.670 13.266 -22.879 1.00 88.00 115 ARG A C 1
ATOM 909 O O . ARG A 1 115 ? 4.367 12.333 -23.266 1.00 88.00 115 ARG A O 1
ATOM 916 N N . GLU A 1 116 ? 2.345 13.233 -22.880 1.00 87.12 116 GLU A N 1
ATOM 917 C CA . GLU A 1 116 ? 1.520 12.093 -23.261 1.00 87.12 116 GLU A CA 1
ATOM 918 C C . GLU A 1 116 ? 1.827 11.643 -24.692 1.00 87.12 116 GLU A C 1
ATOM 920 O O . GLU A 1 116 ? 1.979 10.450 -24.942 1.00 87.12 116 GLU A O 1
ATOM 925 N N . LYS A 1 117 ? 2.015 12.587 -25.623 1.00 91.50 117 LYS A N 1
ATOM 926 C CA . LYS A 1 117 ? 2.367 12.277 -27.017 1.00 91.50 117 LYS A CA 1
ATOM 927 C C . LYS A 1 117 ? 3.741 11.618 -27.113 1.00 91.50 117 LYS A C 1
ATOM 929 O O . LYS A 1 117 ? 3.885 10.634 -27.834 1.00 91.50 117 LYS A O 1
ATOM 934 N N . VAL A 1 118 ? 4.728 12.115 -26.363 1.00 92.94 118 VAL A N 1
ATOM 935 C CA . VAL A 1 118 ? 6.076 11.523 -26.352 1.00 92.94 118 VAL A CA 1
ATOM 936 C C . VAL A 1 118 ? 6.066 10.135 -25.711 1.00 92.94 118 VAL A C 1
ATOM 938 O O . VAL A 1 118 ? 6.706 9.225 -26.229 1.00 92.94 118 VAL A O 1
ATOM 941 N N . LEU A 1 119 ? 5.300 9.945 -24.632 1.00 88.25 119 LEU A N 1
ATOM 942 C CA . LEU A 1 119 ? 5.148 8.647 -23.972 1.00 88.25 119 LEU A CA 1
ATOM 943 C C . LEU A 1 119 ? 4.509 7.612 -24.901 1.00 88.25 119 LEU A C 1
ATOM 945 O O . LEU A 1 119 ? 5.066 6.530 -25.068 1.00 88.25 119 LEU A O 1
ATOM 949 N N . VAL A 1 120 ? 3.397 7.947 -25.558 1.00 91.88 120 VAL A N 1
ATOM 950 C CA . VAL A 1 120 ? 2.757 7.034 -26.517 1.00 91.88 120 VAL A CA 1
ATOM 951 C C . VAL A 1 120 ? 3.722 6.667 -27.644 1.00 91.88 120 VAL A C 1
ATOM 953 O O . VAL A 1 120 ? 3.880 5.484 -27.944 1.00 91.88 120 VAL A O 1
ATOM 956 N N . TYR A 1 121 ? 4.436 7.642 -28.218 1.00 96.38 121 TYR A N 1
ATOM 957 C CA . TYR A 1 121 ? 5.395 7.333 -29.277 1.00 96.38 121 TYR A CA 1
ATOM 958 C C . TYR A 1 121 ? 6.546 6.449 -28.789 1.00 96.38 121 TYR A C 1
ATOM 960 O O . TYR A 1 121 ? 6.993 5.547 -29.495 1.00 96.38 121 TYR A O 1
ATOM 968 N N . SER A 1 122 ? 6.994 6.659 -27.551 1.00 93.88 122 SER A N 1
ATOM 969 C CA . SER A 1 122 ? 8.036 5.846 -26.932 1.00 93.88 122 SER A CA 1
ATOM 970 C C . SER A 1 122 ? 7.620 4.380 -26.759 1.00 93.88 122 SER A C 1
ATOM 972 O O . SER A 1 122 ? 8.432 3.486 -26.996 1.00 93.88 122 SER A O 1
ATOM 974 N N . GLU A 1 123 ? 6.354 4.115 -26.420 1.00 94.12 123 GLU A N 1
ATOM 975 C CA . GLU A 1 123 ? 5.823 2.753 -26.312 1.00 94.12 123 GLU A CA 1
ATOM 976 C C . GLU A 1 123 ? 5.684 2.098 -27.690 1.00 94.12 123 GLU A C 1
ATOM 978 O O . GLU A 1 123 ? 6.071 0.940 -27.863 1.00 94.12 123 GLU A O 1
ATOM 983 N N . LEU A 1 124 ? 5.244 2.854 -28.705 1.00 95.88 124 LEU A N 1
ATOM 984 C CA . LEU A 1 124 ? 5.242 2.383 -30.095 1.00 95.88 124 LEU A CA 1
ATOM 985 C C . LEU A 1 124 ? 6.659 2.030 -30.571 1.00 95.88 124 LEU A C 1
ATOM 987 O O . LEU A 1 124 ? 6.861 0.981 -31.185 1.00 95.88 124 LEU A O 1
ATOM 991 N N . ALA A 1 125 ? 7.656 2.854 -30.240 1.00 96.75 125 ALA A N 1
ATOM 992 C CA . ALA A 1 125 ? 9.054 2.605 -30.579 1.00 96.75 125 ALA A CA 1
ATOM 993 C C . ALA A 1 125 ? 9.619 1.362 -29.867 1.00 96.75 125 ALA A C 1
ATOM 995 O O . ALA A 1 125 ? 10.317 0.564 -30.494 1.00 96.75 125 ALA A O 1
ATOM 996 N N . LYS A 1 126 ? 9.296 1.149 -28.582 1.00 94.56 126 LYS A N 1
ATOM 997 C CA . LYS A 1 126 ? 9.675 -0.071 -27.842 1.00 94.56 126 LYS A CA 1
ATOM 998 C C . LYS A 1 126 ? 9.043 -1.322 -28.451 1.00 94.56 126 LYS A C 1
ATOM 1000 O O . LYS A 1 126 ? 9.728 -2.334 -28.610 1.00 94.56 126 LYS A O 1
ATOM 1005 N N . LEU A 1 127 ? 7.760 -1.253 -28.811 1.00 95.38 127 LEU A N 1
ATOM 1006 C CA . LEU A 1 127 ? 7.048 -2.362 -29.441 1.00 95.38 127 LEU A CA 1
ATOM 1007 C C . LEU A 1 127 ? 7.633 -2.687 -30.821 1.00 95.38 127 LEU A C 1
ATOM 1009 O O . LEU A 1 127 ? 7.894 -3.855 -31.114 1.00 95.38 127 LEU A O 1
ATOM 1013 N N . LEU A 1 128 ? 7.916 -1.667 -31.639 1.00 96.44 128 LEU A N 1
ATOM 1014 C CA . LEU A 1 128 ? 8.605 -1.832 -32.920 1.00 96.44 128 LEU A CA 1
ATOM 1015 C C . LEU A 1 128 ? 9.978 -2.481 -32.733 1.00 96.44 128 LEU A C 1
ATOM 1017 O O . LEU A 1 128 ? 10.284 -3.464 -33.407 1.00 96.44 128 LEU A O 1
ATOM 1021 N N . PHE A 1 129 ? 10.780 -1.990 -31.787 1.00 95.62 129 PHE A N 1
ATOM 1022 C CA . PHE A 1 129 ? 12.089 -2.561 -31.486 1.00 95.62 129 PHE A CA 1
ATOM 1023 C C . PHE A 1 129 ? 11.992 -4.053 -31.134 1.00 95.62 129 PHE A C 1
ATOM 1025 O O . PHE A 1 129 ? 12.694 -4.879 -31.724 1.00 95.62 129 PHE A O 1
ATOM 1032 N N . ASN A 1 130 ? 11.080 -4.409 -30.223 1.00 94.75 130 ASN A N 1
ATOM 1033 C CA . ASN A 1 130 ? 10.863 -5.796 -29.819 1.00 94.75 130 ASN A CA 1
ATOM 1034 C C . ASN A 1 130 ? 10.430 -6.667 -31.002 1.00 94.75 130 ASN A C 1
ATOM 1036 O O . ASN A 1 130 ? 10.978 -7.747 -31.221 1.00 94.75 130 ASN A O 1
ATOM 1040 N N . ASN A 1 131 ? 9.502 -6.185 -31.827 1.00 95.38 131 ASN A N 1
ATOM 1041 C CA . ASN A 1 131 ? 9.043 -6.943 -32.980 1.00 95.38 131 ASN A CA 1
ATOM 1042 C C . ASN A 1 131 ? 10.170 -7.204 -33.999 1.00 95.38 131 ASN A C 1
ATOM 1044 O O . ASN A 1 131 ? 10.293 -8.322 -34.521 1.00 95.38 131 ASN A O 1
ATOM 1048 N N . LEU A 1 132 ? 11.011 -6.203 -34.277 1.00 94.94 132 LEU A N 1
ATOM 1049 C CA . LEU A 1 132 ? 12.090 -6.316 -35.261 1.00 94.94 132 LEU A CA 1
ATOM 1050 C C . LEU A 1 132 ? 13.248 -7.189 -34.763 1.00 94.94 132 LEU A C 1
ATOM 1052 O O . LEU A 1 132 ? 13.703 -8.065 -35.505 1.00 94.94 132 LEU A O 1
ATOM 1056 N N . PHE A 1 133 ? 13.685 -7.012 -33.512 1.00 93.50 133 PHE A N 1
ATOM 1057 C CA . PHE A 1 133 ? 14.916 -7.628 -32.993 1.00 93.50 133 PHE A CA 1
ATOM 1058 C C . PHE A 1 133 ? 14.690 -8.785 -32.012 1.00 93.50 133 PHE A C 1
ATOM 1060 O O . PHE A 1 133 ? 15.610 -9.564 -31.756 1.00 93.50 133 PHE A O 1
ATOM 1067 N N . GLY A 1 134 ? 13.460 -8.966 -31.529 1.00 90.75 134 GLY A N 1
ATOM 1068 C CA . GLY A 1 134 ? 13.051 -10.104 -30.704 1.00 90.75 134 GLY A CA 1
ATOM 1069 C C . GLY A 1 134 ? 13.442 -10.003 -29.230 1.00 90.75 134 GLY A C 1
ATOM 1070 O O . GLY A 1 134 ? 13.565 -11.040 -28.580 1.00 90.75 134 GLY A O 1
ATOM 1071 N N . TYR A 1 135 ? 13.682 -8.794 -28.716 1.00 88.75 135 TYR A N 1
ATOM 1072 C CA . TYR A 1 135 ? 13.891 -8.545 -27.291 1.00 88.75 135 TYR A CA 1
ATOM 1073 C C . TYR A 1 135 ? 13.424 -7.144 -26.884 1.00 88.75 135 TYR A C 1
ATOM 1075 O O . TYR A 1 135 ? 13.417 -6.213 -27.688 1.00 88.75 135 TYR A O 1
ATOM 1083 N N . GLU A 1 136 ? 13.044 -6.992 -25.618 1.00 88.25 136 GLU A N 1
ATOM 1084 C CA . GLU A 1 136 ? 12.499 -5.743 -25.089 1.00 88.25 136 GLU A CA 1
ATOM 1085 C C . GLU A 1 136 ? 13.592 -4.747 -24.691 1.00 88.25 136 GLU A C 1
ATOM 1087 O O . GLU A 1 136 ? 14.625 -5.111 -24.118 1.00 88.25 136 GLU A O 1
ATOM 1092 N N . ILE A 1 137 ? 13.330 -3.459 -24.939 1.00 84.00 137 ILE A N 1
ATOM 1093 C CA . ILE A 1 137 ? 14.138 -2.384 -24.364 1.00 84.00 137 ILE A CA 1
ATOM 1094 C C . ILE A 1 137 ? 13.710 -2.189 -22.920 1.00 84.00 137 ILE A C 1
ATOM 1096 O O . ILE A 1 137 ? 12.655 -1.627 -22.629 1.00 84.00 137 ILE A O 1
ATOM 1100 N N . ILE A 1 138 ? 14.592 -2.587 -22.013 1.00 75.69 138 ILE A N 1
ATOM 1101 C CA . ILE A 1 138 ? 14.474 -2.242 -20.606 1.00 75.69 138 ILE A CA 1
ATOM 1102 C C . ILE A 1 138 ? 15.216 -0.921 -20.407 1.00 75.69 138 ILE A C 1
ATOM 1104 O O . ILE A 1 138 ? 16.445 -0.861 -20.512 1.00 75.69 138 ILE A O 1
ATOM 1108 N N . HIS A 1 139 ? 14.465 0.145 -20.143 1.00 69.25 139 HIS A N 1
ATOM 1109 C CA . HIS A 1 139 ? 15.030 1.352 -19.558 1.00 69.25 139 HIS A CA 1
ATOM 1110 C C . HIS A 1 139 ? 15.148 1.106 -18.055 1.00 69.25 139 HIS A C 1
ATOM 1112 O O . HIS A 1 139 ? 14.146 0.966 -17.352 1.00 69.25 139 HIS A O 1
ATOM 1118 N N . GLU A 1 140 ? 16.375 0.908 -17.581 1.00 66.38 140 GLU A N 1
ATOM 1119 C CA . GLU A 1 140 ? 16.612 0.819 -16.148 1.00 66.38 140 GLU A CA 1
ATOM 1120 C C . GLU A 1 140 ? 16.596 2.230 -15.562 1.00 66.38 140 GLU A C 1
ATOM 1122 O O . GLU A 1 140 ? 17.254 3.097 -16.140 1.00 66.38 140 GLU A O 1
ATOM 1127 N N . PRO A 1 141 ? 15.868 2.455 -14.453 1.00 65.44 141 PRO A N 1
ATOM 1128 C CA . PRO A 1 141 ? 15.900 3.733 -13.771 1.00 65.44 141 PRO A CA 1
ATOM 1129 C C . PRO A 1 141 ? 17.339 4.066 -13.394 1.00 65.44 141 PRO A C 1
ATOM 1131 O O . PRO A 1 141 ? 18.117 3.173 -13.028 1.00 65.44 141 PRO A O 1
ATOM 1134 N N . THR A 1 142 ? 17.695 5.341 -13.491 1.00 71.25 142 THR A N 1
ATOM 1135 C CA . THR A 1 142 ? 19.041 5.798 -13.142 1.00 71.25 142 THR A CA 1
ATOM 1136 C C . THR A 1 142 ? 19.327 5.551 -11.659 1.00 71.25 142 THR A C 1
ATOM 1138 O O . THR A 1 142 ? 18.422 5.373 -10.838 1.00 71.25 142 THR A O 1
ATOM 1141 N N . ASN A 1 143 ? 20.604 5.566 -11.270 1.00 73.88 143 ASN A N 1
ATOM 1142 C CA . ASN A 1 143 ? 20.963 5.449 -9.855 1.00 73.88 143 ASN A CA 1
ATOM 1143 C C . ASN A 1 143 ? 20.337 6.577 -9.016 1.00 73.88 143 ASN A C 1
ATOM 1145 O O . ASN A 1 143 ? 19.942 6.327 -7.876 1.00 73.88 143 ASN A O 1
ATOM 1149 N N . GLU A 1 144 ? 20.198 7.792 -9.567 1.00 76.44 144 GLU A N 1
ATOM 1150 C CA . GLU A 1 144 ? 19.514 8.891 -8.879 1.00 76.44 144 GLU A CA 1
ATOM 1151 C C . GLU A 1 144 ? 18.013 8.625 -8.704 1.00 76.44 144 GLU A C 1
ATOM 1153 O O . GLU A 1 144 ? 17.449 8.926 -7.650 1.00 76.44 144 GLU A O 1
ATOM 1158 N N . GLU A 1 145 ? 17.356 8.029 -9.699 1.00 77.00 145 GLU A N 1
ATOM 1159 C CA . GLU A 1 145 ? 15.940 7.669 -9.610 1.00 77.00 145 GLU A CA 1
ATOM 1160 C C . GLU A 1 145 ? 15.691 6.549 -8.607 1.00 77.00 145 GLU A C 1
ATOM 1162 O O . GLU A 1 145 ? 14.771 6.655 -7.791 1.00 77.00 145 GLU A O 1
ATOM 1167 N N . ILE A 1 146 ? 16.523 5.503 -8.618 1.00 83.50 146 ILE A N 1
ATOM 1168 C CA . ILE A 1 146 ? 16.454 4.418 -7.632 1.00 83.50 146 ILE A CA 1
ATOM 1169 C C . ILE A 1 146 ? 16.677 4.989 -6.227 1.00 83.50 146 ILE A C 1
ATOM 1171 O O . ILE A 1 146 ? 15.931 4.654 -5.307 1.00 83.50 146 ILE A O 1
ATOM 1175 N N . LEU A 1 147 ? 17.641 5.898 -6.054 1.00 86.50 147 LEU A N 1
ATOM 1176 C CA . LEU A 1 147 ? 17.870 6.596 -4.788 1.00 86.50 147 LEU A CA 1
ATOM 1177 C C . LEU A 1 147 ? 16.645 7.404 -4.354 1.00 86.50 147 LEU A C 1
ATOM 1179 O O . LEU A 1 147 ? 16.191 7.271 -3.217 1.00 86.50 147 LEU A O 1
ATOM 1183 N N . GLY A 1 148 ? 16.067 8.201 -5.252 1.00 84.06 148 GLY A N 1
ATOM 1184 C CA . GLY A 1 148 ? 14.867 8.981 -4.964 1.00 84.06 148 GLY A CA 1
ATOM 1185 C C . GLY A 1 148 ? 13.665 8.106 -4.595 1.00 84.06 148 GLY A C 1
ATOM 1186 O O . GLY A 1 148 ? 12.947 8.409 -3.639 1.00 84.06 148 GLY A O 1
ATOM 1187 N N . LEU A 1 149 ? 13.451 7.004 -5.321 1.00 86.19 149 LEU A N 1
ATOM 1188 C CA . LEU A 1 149 ? 12.411 6.016 -5.025 1.00 86.19 149 LEU A CA 1
ATOM 1189 C C . LEU A 1 149 ? 12.629 5.379 -3.655 1.00 86.19 149 LEU A C 1
ATOM 1191 O O . LEU A 1 149 ? 11.699 5.336 -2.851 1.00 86.19 149 LEU A O 1
ATOM 1195 N N . PHE A 1 150 ? 13.855 4.948 -3.365 1.00 93.38 150 PHE A N 1
ATOM 1196 C CA . PHE A 1 150 ? 14.208 4.352 -2.084 1.00 93.38 150 PHE A CA 1
ATOM 1197 C C . PHE A 1 150 ? 13.969 5.311 -0.925 1.00 93.38 150 PHE A C 1
ATOM 1199 O O . PHE A 1 150 ? 13.323 4.931 0.043 1.00 93.38 150 PHE A O 1
ATOM 1206 N N . LEU A 1 151 ? 14.417 6.565 -1.024 1.00 93.00 151 LEU A N 1
ATOM 1207 C CA . LEU A 1 151 ? 14.227 7.550 0.042 1.00 93.00 151 LEU A CA 1
ATOM 1208 C C . LEU A 1 151 ? 12.742 7.833 0.312 1.00 93.00 151 LEU A C 1
ATOM 1210 O O . LEU A 1 151 ? 12.351 7.944 1.474 1.00 93.00 151 LEU A O 1
ATOM 1214 N N . ARG A 1 152 ? 11.900 7.886 -0.732 1.00 93.44 152 ARG A N 1
ATOM 1215 C CA . ARG A 1 152 ? 10.440 8.015 -0.572 1.00 93.44 152 ARG A CA 1
ATOM 1216 C C . ARG A 1 152 ? 9.832 6.796 0.118 1.00 93.44 152 ARG A C 1
ATOM 1218 O O . ARG A 1 152 ? 9.094 6.963 1.083 1.00 93.44 152 ARG A O 1
ATOM 1225 N N . LYS A 1 153 ? 10.165 5.582 -0.335 1.00 93.75 153 LYS A N 1
ATOM 1226 C CA . LYS A 1 153 ? 9.685 4.340 0.293 1.00 93.75 153 LYS A CA 1
ATOM 1227 C C . LYS A 1 153 ? 10.163 4.238 1.744 1.00 93.75 153 LYS A C 1
ATOM 1229 O O . LYS A 1 153 ? 9.367 3.925 2.620 1.00 93.75 153 LYS A O 1
ATOM 1234 N N . MET A 1 154 ? 11.412 4.603 2.029 1.00 97.06 154 MET A N 1
ATOM 1235 C CA . MET A 1 154 ? 11.939 4.657 3.392 1.00 97.06 154 MET A CA 1
ATOM 1236 C C . MET A 1 154 ? 11.185 5.649 4.275 1.00 97.06 154 MET A C 1
ATOM 1238 O O . MET A 1 154 ? 10.943 5.332 5.431 1.00 97.06 154 MET A O 1
ATOM 1242 N N . ALA A 1 155 ? 10.785 6.818 3.768 1.00 95.50 155 ALA A N 1
ATOM 1243 C CA . ALA A 1 155 ? 9.980 7.759 4.548 1.00 95.50 155 ALA A CA 1
ATOM 1244 C C . ALA A 1 155 ? 8.642 7.136 4.984 1.00 95.50 155 ALA A C 1
ATOM 1246 O O . ALA A 1 155 ? 8.271 7.237 6.154 1.00 95.50 155 ALA A O 1
ATOM 1247 N N . THR A 1 156 ? 7.962 6.429 4.076 1.00 95.00 156 THR A N 1
ATOM 1248 C CA . THR A 1 156 ? 6.738 5.678 4.396 1.00 95.00 156 THR A CA 1
ATOM 1249 C C . THR A 1 156 ? 7.019 4.551 5.389 1.00 95.00 156 THR A C 1
ATOM 1251 O O . THR A 1 156 ? 6.375 4.486 6.434 1.00 95.00 156 THR A O 1
ATOM 1254 N N . LEU A 1 157 ? 8.027 3.716 5.126 1.00 96.25 157 LEU A N 1
ATOM 1255 C CA . LEU A 1 157 ? 8.406 2.608 6.005 1.00 96.25 157 LEU A CA 1
ATOM 1256 C C . LEU A 1 157 ? 8.729 3.090 7.423 1.00 96.25 157 LEU A C 1
ATOM 1258 O O . LEU A 1 157 ? 8.283 2.489 8.387 1.00 96.25 157 LEU A O 1
ATOM 1262 N N . MET A 1 158 ? 9.447 4.207 7.557 1.00 95.88 158 MET A N 1
ATOM 1263 C CA . MET A 1 158 ? 9.784 4.800 8.852 1.00 95.88 158 MET A CA 1
ATOM 1264 C C . MET A 1 158 ? 8.565 5.304 9.622 1.00 95.88 158 MET A C 1
ATOM 1266 O O . MET A 1 158 ? 8.611 5.334 10.849 1.00 95.88 158 MET A O 1
ATOM 1270 N N . SER A 1 159 ? 7.508 5.726 8.925 1.00 94.81 159 SER A N 1
ATOM 1271 C CA . SER A 1 159 ? 6.259 6.145 9.567 1.00 94.81 159 SER A CA 1
ATOM 1272 C C . SER A 1 159 ? 5.457 4.958 10.104 1.00 94.81 159 SER A C 1
ATOM 1274 O O . SER A 1 159 ? 4.855 5.069 11.168 1.00 94.81 159 SER A O 1
ATOM 1276 N N . LEU A 1 160 ? 5.497 3.821 9.402 1.00 94.00 160 LEU A N 1
ATOM 1277 C CA . LEU A 1 160 ? 4.795 2.595 9.783 1.00 94.00 160 LEU A CA 1
ATOM 1278 C C . LEU A 1 160 ? 5.572 1.775 10.811 1.00 94.00 160 LEU A C 1
ATOM 1280 O O . LEU A 1 160 ? 4.990 1.204 11.725 1.00 94.00 160 LEU A O 1
ATOM 1284 N N . ALA A 1 161 ? 6.893 1.716 10.658 1.00 94.31 161 ALA A N 1
ATOM 1285 C CA . ALA A 1 161 ? 7.775 0.926 11.496 1.00 94.31 161 ALA A CA 1
ATOM 1286 C C . ALA A 1 161 ? 9.079 1.655 11.827 1.00 94.31 161 ALA A C 1
ATOM 1288 O O . ALA A 1 161 ? 10.137 1.316 11.289 1.00 94.31 161 ALA A O 1
ATOM 1289 N N . PRO A 1 162 ? 9.029 2.634 12.752 1.00 95.00 162 PRO A N 1
ATOM 1290 C CA . PRO A 1 162 ? 10.223 3.283 13.269 1.00 95.00 162 PRO A CA 1
ATOM 1291 C C . PRO A 1 162 ? 11.216 2.257 13.827 1.00 95.00 162 PRO A C 1
ATOM 1293 O O . PRO A 1 162 ? 10.832 1.363 14.578 1.00 95.00 162 PRO A O 1
ATOM 1296 N N . ILE A 1 163 ? 12.511 2.426 13.543 1.00 92.69 163 ILE A N 1
ATOM 1297 C CA . ILE A 1 163 ? 13.555 1.456 13.923 1.00 92.69 163 ILE A CA 1
ATOM 1298 C C . ILE A 1 163 ? 13.546 1.078 15.414 1.00 92.69 163 ILE A C 1
ATOM 1300 O O . ILE A 1 163 ? 13.732 -0.084 15.760 1.00 92.69 163 ILE A O 1
ATOM 1304 N N . HIS A 1 164 ? 13.275 2.039 16.299 1.00 92.69 164 HIS A N 1
ATOM 1305 C CA . HIS A 1 164 ? 13.231 1.820 17.747 1.00 92.69 164 HIS A CA 1
ATOM 1306 C C . HIS A 1 164 ? 11.993 1.029 18.205 1.00 92.69 164 HIS A C 1
ATOM 1308 O O . HIS A 1 164 ? 12.006 0.465 19.296 1.00 92.69 164 HIS A O 1
ATOM 1314 N N . MET A 1 165 ? 10.943 0.969 17.380 1.00 92.88 165 MET A N 1
ATOM 1315 C CA . MET A 1 165 ? 9.713 0.223 17.655 1.00 92.88 165 MET A CA 1
ATOM 1316 C C . MET A 1 165 ? 9.767 -1.223 17.148 1.00 92.88 165 MET A C 1
ATOM 1318 O O . MET A 1 165 ? 8.998 -2.052 17.629 1.00 92.88 165 MET A O 1
ATOM 1322 N N . LEU A 1 166 ? 10.683 -1.565 16.234 1.00 90.56 166 LEU A N 1
ATOM 1323 C CA . LEU A 1 166 ? 10.780 -2.914 15.656 1.00 90.56 166 LEU A CA 1
ATOM 1324 C C . LEU A 1 166 ? 10.894 -4.043 16.697 1.00 90.56 166 LEU A C 1
ATOM 1326 O O . LEU A 1 166 ? 10.164 -5.030 16.562 1.00 90.56 166 LEU A O 1
ATOM 1330 N N . PRO A 1 167 ? 11.710 -3.920 17.767 1.00 90.50 167 PRO A N 1
ATOM 1331 C CA . PRO A 1 167 ? 11.775 -4.962 18.790 1.00 90.50 167 PRO A CA 1
ATOM 1332 C C . PRO A 1 167 ? 10.434 -5.156 19.504 1.00 90.50 167 PRO A C 1
ATOM 1334 O O . PRO A 1 167 ? 10.057 -6.285 19.810 1.00 90.50 167 PRO A O 1
ATOM 1337 N N . ILE A 1 168 ? 9.696 -4.064 19.732 1.00 90.44 168 ILE A N 1
ATOM 1338 C CA . ILE A 1 168 ? 8.379 -4.082 20.379 1.00 90.44 168 ILE A CA 1
ATOM 1339 C C . ILE A 1 168 ? 7.366 -4.764 19.459 1.00 90.44 168 ILE A C 1
ATOM 1341 O O . ILE A 1 168 ? 6.610 -5.619 19.914 1.00 90.44 168 ILE A O 1
ATOM 1345 N N . TYR A 1 169 ? 7.373 -4.446 18.164 1.00 90.50 169 TYR A N 1
ATOM 1346 C CA . TYR A 1 169 ? 6.483 -5.087 17.195 1.00 90.50 169 TYR A CA 1
ATOM 1347 C C . TYR A 1 169 ? 6.716 -6.592 17.125 1.00 90.50 169 TYR A C 1
ATOM 1349 O O . TYR A 1 169 ? 5.756 -7.357 17.119 1.00 90.50 169 TYR A O 1
ATOM 1357 N N . SER A 1 170 ? 7.980 -7.021 17.150 1.00 89.19 170 SER A N 1
ATOM 1358 C CA . SER A 1 170 ? 8.308 -8.444 17.158 1.00 89.19 170 SER A CA 1
ATOM 1359 C C . SER A 1 170 ? 7.890 -9.139 18.455 1.00 89.19 170 SER A C 1
ATOM 1361 O O . SER A 1 170 ? 7.315 -10.224 18.414 1.00 89.19 170 SER A O 1
ATOM 1363 N N . GLN A 1 171 ? 8.124 -8.512 19.612 1.00 89.62 171 GLN A N 1
ATOM 1364 C CA . GLN A 1 171 ? 7.716 -9.058 20.913 1.00 89.62 171 GLN A CA 1
ATOM 1365 C C . GLN A 1 171 ? 6.198 -9.229 21.039 1.00 89.62 171 GLN A C 1
ATOM 1367 O O . GLN A 1 171 ? 5.751 -10.159 21.701 1.00 89.62 171 GLN A O 1
ATOM 1372 N N . ASN A 1 172 ? 5.420 -8.357 20.394 1.00 86.12 172 ASN A N 1
ATOM 1373 C CA . ASN A 1 172 ? 3.957 -8.402 20.401 1.00 86.12 172 ASN A CA 1
ATOM 1374 C C . ASN A 1 172 ? 3.366 -9.189 19.218 1.00 86.12 172 ASN A C 1
ATOM 1376 O O . ASN A 1 172 ? 2.158 -9.153 19.014 1.00 86.12 172 ASN A O 1
ATOM 1380 N N . GLY A 1 173 ? 4.192 -9.869 18.415 1.00 87.31 173 GLY A N 1
ATOM 1381 C CA . GLY A 1 173 ? 3.724 -10.688 17.292 1.00 87.31 173 GLY A CA 1
ATOM 1382 C C . GLY A 1 173 ? 3.158 -9.906 16.100 1.00 87.31 173 GLY A C 1
ATOM 1383 O O . GLY A 1 173 ? 2.605 -10.516 15.194 1.00 87.31 173 GLY A O 1
ATOM 1384 N N . ILE A 1 174 ? 3.317 -8.578 16.065 1.00 88.19 174 ILE A N 1
ATOM 1385 C CA . ILE A 1 174 ? 2.867 -7.722 14.950 1.00 88.19 174 ILE A CA 1
ATOM 1386 C C . ILE A 1 174 ? 3.696 -8.005 13.689 1.00 88.19 174 ILE A C 1
ATOM 1388 O O . ILE A 1 174 ? 3.195 -7.952 12.566 1.00 88.19 174 ILE A O 1
ATOM 1392 N N . VAL A 1 175 ? 4.983 -8.300 13.879 1.00 92.31 175 VAL A N 1
ATOM 1393 C CA . VAL A 1 175 ? 5.898 -8.732 12.820 1.00 92.31 175 VAL A CA 1
ATOM 1394 C C . VAL A 1 175 ? 6.695 -9.940 13.296 1.00 92.31 175 VAL A C 1
ATOM 1396 O O . VAL A 1 175 ? 7.052 -10.037 14.471 1.00 92.31 175 VAL A O 1
ATOM 1399 N N . ASP A 1 176 ? 7.016 -10.859 12.392 1.00 93.81 176 ASP A N 1
ATOM 1400 C CA . ASP A 1 176 ? 7.907 -11.967 12.721 1.00 93.81 176 ASP A CA 1
ATOM 1401 C C . ASP A 1 176 ? 9.392 -11.542 12.703 1.00 93.81 176 ASP A C 1
ATOM 1403 O O . ASP A 1 176 ? 9.765 -10.417 12.350 1.00 93.81 176 ASP A O 1
ATOM 1407 N N . LYS A 1 177 ? 10.268 -12.468 13.108 1.00 91.62 177 LYS A N 1
ATOM 1408 C CA . LYS A 1 177 ? 11.719 -12.240 13.159 1.00 91.62 177 LYS A CA 1
ATOM 1409 C C . LYS A 1 177 ? 12.372 -12.087 11.783 1.00 91.62 177 LYS A C 1
ATOM 1411 O O . LYS A 1 177 ? 13.488 -11.572 11.720 1.00 91.62 177 LYS A O 1
ATOM 1416 N N . ASP A 1 178 ? 11.749 -12.567 10.712 1.00 94.75 178 ASP A N 1
ATOM 1417 C CA . ASP A 1 178 ? 12.253 -12.400 9.349 1.00 94.75 178 ASP A CA 1
ATOM 1418 C C . ASP A 1 178 ? 11.952 -10.986 8.842 1.00 94.75 178 ASP A C 1
ATOM 1420 O O . ASP A 1 178 ? 12.867 -10.260 8.447 1.00 94.75 178 ASP A O 1
ATOM 1424 N N . VAL A 1 179 ? 10.700 -10.545 8.980 1.00 95.12 179 VAL A N 1
ATOM 1425 C CA . VAL A 1 179 ? 10.244 -9.187 8.666 1.00 95.12 179 VAL A CA 1
ATOM 1426 C C . VAL A 1 179 ? 11.059 -8.147 9.438 1.00 95.12 179 VAL A C 1
ATOM 1428 O O . VAL A 1 179 ? 11.549 -7.190 8.836 1.00 95.12 179 VAL A O 1
ATOM 1431 N N . GLU A 1 180 ? 11.296 -8.358 10.738 1.00 94.50 180 GLU A N 1
ATOM 1432 C CA . GLU A 1 180 ? 12.148 -7.481 11.557 1.00 94.50 180 GLU A CA 1
ATOM 1433 C C . GLU A 1 180 ? 13.551 -7.310 10.944 1.00 94.50 180 GLU A C 1
ATOM 1435 O O . GLU A 1 180 ? 14.032 -6.186 10.777 1.00 94.50 180 GLU A O 1
ATOM 1440 N N . LYS A 1 181 ? 14.201 -8.416 10.552 1.00 95.38 181 LYS A N 1
ATOM 1441 C CA . LYS A 1 181 ? 15.542 -8.392 9.942 1.00 95.38 181 LYS A CA 1
ATOM 1442 C C . LYS A 1 181 ? 15.548 -7.685 8.592 1.00 95.38 181 LYS A C 1
ATOM 1444 O O . LYS A 1 181 ? 16.483 -6.939 8.298 1.00 95.38 181 LYS A O 1
ATOM 1449 N N . ARG A 1 182 ? 14.525 -7.916 7.768 1.00 96.38 182 ARG A N 1
ATOM 1450 C CA . ARG A 1 182 ? 14.398 -7.294 6.444 1.00 96.38 182 ARG A CA 1
ATOM 1451 C C . ARG A 1 182 ? 14.229 -5.780 6.558 1.00 96.38 182 ARG A C 1
ATOM 1453 O O . ARG A 1 182 ? 14.930 -5.043 5.868 1.00 96.38 182 ARG A O 1
ATOM 1460 N N . ILE A 1 183 ? 13.398 -5.304 7.490 1.00 96.81 183 ILE A N 1
ATOM 1461 C CA . ILE A 1 183 ? 13.256 -3.867 7.763 1.00 96.81 183 ILE A CA 1
ATOM 1462 C C . ILE A 1 183 ? 14.577 -3.286 8.291 1.00 96.81 183 ILE A C 1
ATOM 1464 O O . ILE A 1 183 ? 15.039 -2.264 7.782 1.00 96.81 183 ILE A O 1
ATOM 1468 N N . ALA A 1 184 ? 15.229 -3.950 9.253 1.00 95.69 184 ALA A N 1
ATOM 1469 C CA . ALA A 1 184 ? 16.511 -3.499 9.802 1.00 95.69 184 ALA A CA 1
ATOM 1470 C C . ALA A 1 184 ? 17.593 -3.342 8.717 1.00 95.69 184 ALA A C 1
ATOM 1472 O O . ALA A 1 184 ? 18.329 -2.356 8.705 1.00 95.69 184 ALA A O 1
ATOM 1473 N N . LYS A 1 185 ? 17.637 -4.260 7.745 1.00 95.06 185 LYS A N 1
ATOM 1474 C CA . LYS A 1 185 ? 18.541 -4.171 6.592 1.00 95.06 185 LYS A CA 1
ATOM 1475 C C . LYS A 1 185 ? 18.273 -2.936 5.721 1.00 95.06 185 LYS A C 1
ATOM 1477 O O . LYS A 1 185 ? 19.217 -2.308 5.248 1.00 95.06 185 LYS A O 1
ATOM 1482 N N . LEU A 1 186 ? 17.012 -2.558 5.503 1.00 96.12 186 LEU A N 1
ATOM 1483 C CA . LEU A 1 186 ? 16.680 -1.338 4.752 1.00 96.12 186 LEU A CA 1
ATOM 1484 C C . LEU A 1 186 ? 17.126 -0.071 5.498 1.00 96.12 186 LEU A C 1
ATOM 1486 O O . LEU A 1 186 ? 17.619 0.871 4.874 1.00 96.12 186 LEU A O 1
ATOM 1490 N N . TYR A 1 187 ? 17.030 -0.065 6.830 1.00 95.62 187 TYR A N 1
ATOM 1491 C CA . TYR A 1 187 ? 17.598 1.003 7.656 1.00 95.62 187 TYR A CA 1
ATOM 1492 C C . TYR A 1 187 ? 19.121 1.094 7.534 1.00 95.62 187 TYR A C 1
ATOM 1494 O O . TYR A 1 187 ? 19.630 2.200 7.366 1.00 95.62 187 TYR A O 1
ATOM 1502 N N . GLU A 1 188 ? 19.830 -0.038 7.535 1.00 92.81 188 GLU A N 1
ATOM 1503 C CA . GLU A 1 188 ? 21.286 -0.077 7.331 1.00 92.81 188 GLU A CA 1
ATOM 1504 C C . GLU A 1 188 ? 21.673 0.516 5.964 1.00 92.81 188 GLU A C 1
ATOM 1506 O O . GLU A 1 188 ? 22.578 1.342 5.865 1.00 92.81 188 GLU A O 1
ATOM 1511 N N . ILE A 1 189 ? 20.950 0.157 4.895 1.00 92.50 189 ILE A N 1
ATOM 1512 C CA . ILE A 1 189 ? 21.183 0.722 3.554 1.00 92.50 189 ILE A CA 1
ATOM 1513 C C . ILE A 1 189 ? 20.968 2.240 3.564 1.00 92.50 189 ILE A C 1
ATOM 1515 O O . ILE A 1 189 ? 21.782 2.985 3.016 1.00 92.50 189 ILE A O 1
ATOM 1519 N N . ARG A 1 190 ? 19.894 2.715 4.204 1.00 93.62 190 ARG A N 1
ATOM 1520 C CA . ARG A 1 190 ? 19.613 4.150 4.329 1.00 93.62 190 ARG A CA 1
ATOM 1521 C C . ARG A 1 190 ? 20.705 4.878 5.108 1.00 93.62 190 ARG A C 1
ATOM 1523 O O . ARG A 1 190 ? 21.080 5.976 4.711 1.00 93.62 190 ARG A O 1
ATOM 1530 N N . GLU A 1 191 ? 21.188 4.307 6.204 1.00 92.00 191 GLU A N 1
ATOM 1531 C CA . GLU A 1 191 ? 22.257 4.897 7.010 1.00 92.00 191 GLU A CA 1
ATOM 1532 C C . GLU A 1 191 ? 23.523 5.103 6.174 1.00 92.00 191 GLU A C 1
ATOM 1534 O O . GLU A 1 191 ? 24.016 6.227 6.094 1.00 92.00 191 GLU A O 1
ATOM 1539 N N . LYS A 1 192 ? 23.953 4.078 5.428 1.00 90.38 192 LYS A N 1
ATOM 1540 C CA . LYS A 1 192 ? 25.096 4.172 4.501 1.00 90.38 192 LYS A CA 1
ATOM 1541 C C . LYS A 1 192 ? 24.918 5.267 3.449 1.00 90.38 192 LYS A C 1
ATOM 1543 O O . LYS A 1 192 ? 25.854 6.013 3.168 1.00 90.38 192 LYS A O 1
ATOM 1548 N N . ILE A 1 193 ? 23.710 5.396 2.891 1.00 88.50 193 ILE A N 1
ATOM 1549 C CA . ILE A 1 193 ? 23.365 6.454 1.928 1.00 88.50 193 ILE A CA 1
ATOM 1550 C C . ILE A 1 193 ? 23.485 7.843 2.569 1.00 88.50 193 ILE A C 1
ATOM 1552 O O . ILE A 1 193 ? 24.081 8.740 1.978 1.00 88.50 193 ILE A O 1
ATOM 1556 N N . VAL A 1 194 ? 22.928 8.033 3.769 1.00 87.56 194 VAL A N 1
ATOM 1557 C CA . VAL A 1 194 ? 22.925 9.330 4.471 1.00 87.56 194 VAL A CA 1
ATOM 1558 C C . VAL A 1 194 ? 24.333 9.739 4.904 1.00 87.56 194 VAL A C 1
ATOM 1560 O O . VAL A 1 194 ? 24.670 10.918 4.834 1.00 87.56 194 VAL A O 1
ATOM 1563 N N . LEU A 1 195 ? 25.160 8.775 5.311 1.00 87.38 195 LEU A N 1
ATOM 1564 C CA . LEU A 1 195 ? 26.561 8.995 5.670 1.00 87.38 195 LEU A CA 1
ATOM 1565 C C . LEU A 1 195 ? 27.475 9.189 4.448 1.00 87.38 195 LEU A C 1
ATOM 1567 O O . LEU A 1 195 ? 28.647 9.524 4.613 1.00 87.38 195 LEU A O 1
ATOM 1571 N N . GLY A 1 196 ? 26.955 9.011 3.229 1.00 80.88 196 GLY A N 1
ATOM 1572 C CA . GLY A 1 196 ? 27.724 9.162 1.994 1.00 80.88 196 GLY A CA 1
ATOM 1573 C C . GLY A 1 196 ? 28.790 8.080 1.808 1.00 80.88 196 GLY A C 1
ATOM 1574 O O . GLY A 1 196 ? 29.811 8.333 1.171 1.00 80.88 196 GLY A O 1
ATOM 1575 N N . GLU A 1 197 ? 28.586 6.886 2.370 1.00 82.44 197 GLU A N 1
ATOM 1576 C CA . GLU A 1 197 ? 29.538 5.785 2.234 1.00 82.44 197 GLU A CA 1
ATOM 1577 C C . GLU A 1 197 ? 29.646 5.315 0.778 1.00 82.44 197 GLU A C 1
ATOM 1579 O O . GLU A 1 197 ? 28.650 5.101 0.085 1.00 82.44 197 GLU A O 1
ATOM 1584 N N . ASN A 1 198 ? 30.872 5.096 0.303 1.00 70.00 198 ASN A N 1
ATOM 1585 C CA . ASN A 1 198 ? 31.099 4.571 -1.041 1.00 70.00 198 ASN A CA 1
ATOM 1586 C C . ASN A 1 198 ? 30.534 3.143 -1.176 1.00 70.00 198 ASN A C 1
ATOM 1588 O O . ASN A 1 198 ? 30.731 2.302 -0.305 1.00 70.00 198 ASN A O 1
ATOM 1592 N N . GLY A 1 199 ? 29.877 2.844 -2.303 1.00 65.38 199 GLY A N 1
ATOM 1593 C CA . GLY A 1 199 ? 29.409 1.487 -2.625 1.00 65.38 199 GLY A CA 1
ATOM 1594 C C . GLY A 1 199 ? 27.941 1.183 -2.301 1.00 65.38 199 GLY A C 1
ATOM 1595 O O . GLY A 1 199 ? 27.489 0.074 -2.591 1.00 65.38 199 GLY A O 1
ATOM 1596 N N . TYR A 1 200 ? 27.156 2.152 -1.805 1.00 70.75 200 TYR A N 1
ATOM 1597 C CA . TYR A 1 200 ? 25.708 1.963 -1.606 1.00 70.75 200 TYR A CA 1
ATOM 1598 C C . TYR A 1 200 ? 24.983 1.538 -2.893 1.00 70.75 200 TYR A C 1
ATOM 1600 O O . TYR A 1 200 ? 24.011 0.794 -2.821 1.00 70.75 200 TYR A O 1
ATOM 1608 N N . GLY A 1 201 ? 25.479 1.938 -4.071 1.00 67.06 201 GLY A N 1
ATOM 1609 C CA . GLY A 1 201 ? 24.902 1.574 -5.370 1.00 67.06 201 GLY A CA 1
ATOM 1610 C C . GLY A 1 201 ? 24.877 0.066 -5.659 1.00 67.06 201 GLY A C 1
ATOM 1611 O O . GLY A 1 201 ? 24.044 -0.384 -6.432 1.00 67.06 201 GLY A O 1
ATOM 1612 N N . MET A 1 202 ? 25.725 -0.745 -5.010 1.00 71.88 202 MET A N 1
ATOM 1613 C CA . MET A 1 202 ? 25.629 -2.212 -5.116 1.00 71.88 202 MET A CA 1
ATOM 1614 C C . MET A 1 202 ? 24.473 -2.781 -4.277 1.00 71.88 202 MET A C 1
ATOM 1616 O O . MET A 1 202 ? 23.887 -3.807 -4.624 1.00 71.88 202 MET A O 1
ATOM 1620 N N . LEU A 1 203 ? 24.140 -2.114 -3.169 1.00 77.75 203 LEU A N 1
ATOM 1621 C CA . LEU A 1 203 ? 23.069 -2.501 -2.247 1.00 77.75 203 LEU A CA 1
ATOM 1622 C C . LEU A 1 203 ? 21.710 -1.927 -2.670 1.00 77.75 203 LEU A C 1
ATOM 1624 O O . LEU A 1 203 ? 20.668 -2.519 -2.392 1.00 77.75 203 LEU A O 1
ATOM 1628 N N . LEU A 1 204 ? 21.723 -0.776 -3.337 1.00 84.31 204 LEU A N 1
ATOM 1629 C CA . LEU A 1 204 ? 20.555 -0.041 -3.785 1.00 84.31 204 LEU A CA 1
ATOM 1630 C C . LEU A 1 204 ? 20.239 -0.394 -5.242 1.00 84.31 204 LEU A C 1
ATOM 1632 O O . LEU A 1 204 ? 20.858 0.106 -6.174 1.00 84.31 204 LEU A O 1
ATOM 1636 N N . ASN A 1 205 ? 19.255 -1.265 -5.432 1.00 85.06 205 ASN A N 1
ATOM 1637 C CA . ASN A 1 205 ? 18.818 -1.726 -6.745 1.00 85.06 205 ASN A CA 1
ATOM 1638 C C . ASN A 1 205 ? 17.300 -1.979 -6.745 1.00 85.06 205 ASN A C 1
ATOM 1640 O O . ASN A 1 205 ? 16.636 -1.865 -5.713 1.00 85.06 205 ASN A O 1
ATOM 1644 N N . LYS A 1 206 ? 16.746 -2.369 -7.899 1.00 82.00 206 LYS A N 1
ATOM 1645 C CA . LYS A 1 206 ? 15.310 -2.661 -8.063 1.00 82.00 206 LYS A CA 1
ATOM 1646 C C . LYS A 1 206 ? 14.770 -3.675 -7.046 1.00 82.00 206 LYS A C 1
ATOM 1648 O O . LYS A 1 206 ? 13.648 -3.513 -6.578 1.00 82.00 206 LYS A O 1
ATOM 1653 N N . LYS A 1 207 ? 15.556 -4.693 -6.675 1.00 87.31 207 LYS A N 1
ATOM 1654 C CA . LYS A 1 207 ? 15.146 -5.703 -5.686 1.00 87.31 207 LYS A CA 1
ATOM 1655 C C . LYS A 1 207 ? 14.958 -5.073 -4.308 1.00 87.31 207 LYS A C 1
ATOM 1657 O O . LYS A 1 207 ? 13.988 -5.388 -3.634 1.00 87.31 207 LYS A O 1
ATOM 1662 N N . THR A 1 208 ? 15.841 -4.157 -3.921 1.00 89.38 208 THR A N 1
ATOM 1663 C CA . THR A 1 208 ? 15.739 -3.410 -2.660 1.00 89.38 208 THR A CA 1
ATOM 1664 C C . THR A 1 208 ? 14.499 -2.513 -2.635 1.00 89.38 208 THR A C 1
ATOM 1666 O O . THR A 1 208 ? 13.833 -2.421 -1.608 1.00 89.38 208 THR A O 1
ATOM 1669 N N . ILE A 1 209 ? 14.145 -1.890 -3.769 1.00 89.00 209 ILE A N 1
ATOM 1670 C CA . ILE A 1 209 ? 12.899 -1.110 -3.893 1.00 89.00 209 ILE A CA 1
ATOM 1671 C C . ILE A 1 209 ? 11.673 -2.006 -3.726 1.00 89.00 209 ILE A C 1
ATOM 1673 O O . ILE A 1 209 ? 10.779 -1.675 -2.952 1.00 89.00 209 ILE A O 1
ATOM 1677 N N . PHE A 1 210 ? 11.653 -3.140 -4.428 1.00 87.81 210 PHE A N 1
ATOM 1678 C CA . PHE A 1 210 ? 10.559 -4.102 -4.354 1.00 87.81 210 PHE A CA 1
ATOM 1679 C C . PHE A 1 210 ? 10.389 -4.660 -2.936 1.00 87.81 210 PHE A C 1
ATOM 1681 O O . PHE A 1 210 ? 9.277 -4.734 -2.430 1.00 87.81 210 PHE A O 1
ATOM 1688 N N . GLU A 1 211 ? 11.495 -4.979 -2.261 1.00 93.25 211 GLU A N 1
ATOM 1689 C CA . GLU A 1 211 ? 11.481 -5.438 -0.871 1.00 93.25 211 GLU A CA 1
ATOM 1690 C C . GLU A 1 211 ? 10.908 -4.376 0.080 1.00 93.25 211 GLU A C 1
ATOM 1692 O O . GLU A 1 211 ? 10.084 -4.701 0.932 1.00 93.25 211 GLU A O 1
ATOM 1697 N N . ALA A 1 212 ? 11.284 -3.103 -0.084 1.00 93.56 212 ALA A N 1
ATOM 1698 C CA . ALA A 1 212 ? 10.704 -2.016 0.703 1.00 93.56 212 ALA A CA 1
ATOM 1699 C C . ALA A 1 212 ? 9.196 -1.859 0.448 1.00 93.56 212 ALA A C 1
ATOM 1701 O O . ALA A 1 212 ? 8.433 -1.645 1.385 1.00 93.56 212 ALA A O 1
ATOM 1702 N N . GLU A 1 213 ? 8.759 -1.974 -0.805 1.00 91.69 213 GLU A N 1
ATOM 1703 C CA . GLU A 1 213 ? 7.348 -1.880 -1.181 1.00 91.69 213 GLU A CA 1
ATOM 1704 C C . GLU A 1 213 ? 6.507 -3.025 -0.614 1.00 91.69 213 GLU A C 1
ATOM 1706 O O . GLU A 1 213 ? 5.457 -2.768 -0.028 1.00 91.69 213 GLU A O 1
ATOM 1711 N N . GLU A 1 214 ? 6.987 -4.262 -0.715 1.00 93.94 214 GLU A N 1
ATOM 1712 C CA . GLU A 1 214 ? 6.321 -5.434 -0.143 1.00 93.94 214 GLU A CA 1
ATOM 1713 C C . GLU A 1 214 ? 6.134 -5.289 1.376 1.00 93.94 214 GLU A C 1
ATOM 1715 O O . GLU A 1 214 ? 5.042 -5.520 1.897 1.00 93.94 214 GLU A O 1
ATOM 1720 N N . LEU A 1 215 ? 7.177 -4.841 2.085 1.00 96.56 215 LEU A N 1
ATOM 1721 C CA . LEU A 1 215 ? 7.124 -4.618 3.531 1.00 96.56 215 LEU A CA 1
ATOM 1722 C C . LEU A 1 215 ? 6.162 -3.488 3.914 1.00 96.56 215 LEU A C 1
ATOM 1724 O O . LEU A 1 215 ? 5.446 -3.618 4.903 1.00 96.56 215 LEU A O 1
ATOM 1728 N N . ILE A 1 216 ? 6.117 -2.399 3.141 1.00 95.06 216 ILE A N 1
ATOM 1729 C CA . ILE A 1 216 ? 5.166 -1.300 3.368 1.00 95.06 216 ILE A CA 1
ATOM 1730 C C . ILE A 1 216 ? 3.732 -1.805 3.227 1.00 95.06 216 ILE A C 1
ATOM 1732 O O . ILE A 1 216 ? 2.931 -1.576 4.124 1.00 95.06 216 ILE A O 1
ATOM 1736 N N . VAL A 1 217 ? 3.423 -2.542 2.155 1.00 92.88 217 VAL A N 1
ATOM 1737 C CA . VAL A 1 217 ? 2.078 -3.100 1.934 1.00 92.88 217 VAL A CA 1
ATOM 1738 C C . VAL A 1 217 ? 1.675 -4.038 3.073 1.00 92.88 217 VAL A C 1
ATOM 1740 O O . VAL A 1 217 ? 0.545 -3.974 3.557 1.00 92.88 217 VAL A O 1
ATOM 1743 N N . PHE A 1 218 ? 2.598 -4.887 3.529 1.00 93.38 218 PHE A N 1
ATOM 1744 C CA . PHE A 1 218 ? 2.374 -5.768 4.674 1.00 93.38 218 PHE A CA 1
ATOM 1745 C C . PHE A 1 218 ? 2.071 -4.984 5.962 1.00 93.38 218 PHE A C 1
ATOM 1747 O O . PHE A 1 218 ? 1.076 -5.256 6.633 1.00 93.38 218 PHE A O 1
ATOM 1754 N N . LEU A 1 219 ? 2.896 -3.985 6.291 1.00 93.88 219 LEU A N 1
ATOM 1755 C CA . LEU A 1 219 ? 2.734 -3.171 7.499 1.00 93.88 219 LEU A CA 1
ATOM 1756 C C . LEU A 1 219 ? 1.468 -2.311 7.463 1.00 93.88 219 LEU A C 1
ATOM 1758 O O . LEU A 1 219 ? 0.792 -2.194 8.483 1.00 93.88 219 LEU A O 1
ATOM 1762 N N . ASP A 1 220 ? 1.127 -1.736 6.309 1.00 92.38 220 ASP A N 1
ATOM 1763 C CA . ASP A 1 220 ? -0.107 -0.968 6.124 1.00 92.38 220 ASP A CA 1
ATOM 1764 C C . ASP A 1 220 ? -1.329 -1.846 6.389 1.00 92.38 220 ASP A C 1
ATOM 1766 O O . ASP A 1 220 ? -2.216 -1.457 7.150 1.00 92.38 220 ASP A O 1
ATOM 1770 N N . LYS A 1 221 ? -1.350 -3.062 5.829 1.00 89.94 221 LYS A N 1
ATOM 1771 C CA . LYS A 1 221 ? -2.444 -4.010 6.052 1.00 89.94 221 LYS A CA 1
ATOM 1772 C C . LYS A 1 221 ? -2.605 -4.348 7.536 1.00 89.94 221 LYS A C 1
ATOM 1774 O O . LYS A 1 221 ? -3.709 -4.221 8.059 1.00 89.94 221 LYS A O 1
ATOM 1779 N N . ASN A 1 222 ? -1.516 -4.701 8.222 1.00 90.06 222 ASN A N 1
ATOM 1780 C CA . ASN A 1 222 ? -1.563 -5.003 9.657 1.00 90.06 222 ASN A CA 1
ATOM 1781 C C . ASN A 1 222 ? -1.978 -3.780 10.485 1.00 90.06 222 ASN A C 1
ATOM 1783 O O . ASN A 1 222 ? -2.681 -3.913 11.481 1.00 90.06 222 ASN A O 1
ATOM 1787 N N . THR A 1 223 ? -1.570 -2.577 10.075 1.00 89.38 223 THR A N 1
ATOM 1788 C CA . THR A 1 223 ? -1.955 -1.332 10.751 1.00 89.38 223 THR A CA 1
ATOM 1789 C C . THR A 1 223 ? -3.452 -1.061 10.618 1.00 89.38 223 THR A C 1
ATOM 1791 O O . THR A 1 223 ? -4.064 -0.574 11.567 1.00 89.38 223 THR A O 1
ATOM 1794 N N . ILE A 1 224 ? -4.048 -1.353 9.458 1.00 89.06 224 ILE A N 1
ATOM 1795 C CA . ILE A 1 224 ? -5.496 -1.237 9.247 1.00 89.06 224 ILE A CA 1
ATOM 1796 C C . ILE A 1 224 ? -6.233 -2.244 10.135 1.00 89.06 224 ILE A C 1
ATOM 1798 O O . ILE A 1 224 ? -7.094 -1.837 10.907 1.00 89.06 224 ILE A O 1
ATOM 1802 N N . GLU A 1 225 ? -5.833 -3.515 10.104 1.00 89.19 225 GLU A N 1
ATOM 1803 C CA . GLU A 1 225 ? -6.458 -4.581 10.900 1.00 89.19 225 GLU A CA 1
ATOM 1804 C C . GLU A 1 225 ? -6.380 -4.301 12.411 1.00 89.19 225 GLU A C 1
ATOM 1806 O O . GLU A 1 225 ? -7.374 -4.399 13.127 1.00 89.19 225 GLU A O 1
ATOM 1811 N N . LEU A 1 226 ? -5.224 -3.847 12.908 1.00 88.62 226 LEU A N 1
ATOM 1812 C CA . LEU A 1 226 ? -5.065 -3.454 14.312 1.00 88.62 226 LEU A CA 1
ATOM 1813 C C . LEU A 1 226 ? -5.968 -2.278 14.705 1.00 88.62 226 LEU A C 1
ATOM 1815 O O . LEU A 1 226 ? -6.469 -2.247 15.829 1.00 88.62 226 LEU A O 1
ATOM 1819 N N . LYS A 1 227 ? -6.183 -1.307 13.807 1.00 90.06 227 LYS A N 1
ATOM 1820 C CA . LYS A 1 227 ? -7.090 -0.176 14.060 1.00 90.06 227 LYS A CA 1
ATOM 1821 C C . LYS A 1 227 ? -8.547 -0.622 14.111 1.00 90.06 227 LYS A C 1
ATOM 1823 O O . LYS A 1 227 ? -9.278 -0.151 14.976 1.00 90.06 227 LYS A O 1
ATOM 1828 N N . GLU A 1 228 ? -8.951 -1.521 13.219 1.00 89.56 228 GLU A N 1
ATOM 1829 C CA . GLU A 1 228 ? -10.300 -2.095 13.209 1.00 89.56 228 GLU A CA 1
ATOM 1830 C C . GLU A 1 228 ? -10.567 -2.884 14.498 1.00 89.56 228 GLU A C 1
ATOM 1832 O O . GLU A 1 228 ? -11.562 -2.625 15.177 1.00 89.56 228 GLU A O 1
ATOM 1837 N N . ASN A 1 229 ? -9.628 -3.742 14.909 1.00 88.69 229 ASN A N 1
ATOM 1838 C CA . ASN A 1 229 ? -9.725 -4.500 16.160 1.00 88.69 229 ASN A CA 1
ATOM 1839 C C . ASN A 1 229 ? -9.783 -3.583 17.394 1.00 88.69 229 ASN A C 1
ATOM 1841 O O . ASN A 1 229 ? -10.543 -3.840 18.329 1.00 88.69 229 ASN A O 1
ATOM 1845 N N . LEU A 1 230 ? -8.999 -2.497 17.409 1.00 89.12 230 LEU A N 1
ATOM 1846 C CA . LEU A 1 230 ? -9.031 -1.520 18.500 1.00 89.12 230 LEU A CA 1
ATOM 1847 C C . LEU A 1 230 ? -10.391 -0.814 18.580 1.00 89.12 230 LEU A C 1
ATOM 1849 O O . LEU A 1 230 ? -10.944 -0.675 19.668 1.00 89.12 230 LEU A O 1
ATOM 1853 N N . GLN A 1 231 ? -10.955 -0.423 17.436 1.00 91.50 231 GLN A N 1
ATOM 1854 C CA . GLN A 1 231 ? -12.265 0.222 17.369 1.00 91.50 231 GLN A CA 1
ATOM 1855 C C . GLN A 1 231 ? -13.399 -0.721 17.805 1.00 91.50 231 GLN A C 1
ATOM 1857 O O . GLN A 1 231 ? -14.334 -0.306 18.499 1.00 91.50 231 GLN A O 1
ATOM 1862 N N . GLU A 1 232 ? -13.325 -2.001 17.432 1.00 90.94 232 GLU A N 1
ATOM 1863 C CA . GLU A 1 232 ? -14.260 -3.020 17.913 1.00 90.94 232 GLU A CA 1
ATOM 1864 C C . GLU A 1 232 ? -14.161 -3.179 19.437 1.00 90.94 232 GLU A C 1
ATOM 1866 O O . GLU A 1 232 ? -15.181 -3.173 20.132 1.00 90.94 232 GLU A O 1
ATOM 1871 N N . PHE A 1 233 ? -12.941 -3.236 19.979 1.00 90.00 233 PHE A N 1
ATOM 1872 C CA . PHE A 1 233 ? -12.711 -3.338 21.418 1.00 90.00 233 PHE A CA 1
ATOM 1873 C C . PHE A 1 233 ? -13.244 -2.122 22.195 1.00 90.00 233 PHE A C 1
ATOM 1875 O O . PHE A 1 233 ? -13.873 -2.284 23.247 1.00 90.00 233 PHE A O 1
ATOM 1882 N N . GLU A 1 234 ? -13.038 -0.908 21.679 1.00 91.56 234 GLU A N 1
ATOM 1883 C CA . GLU A 1 234 ? -13.610 0.323 22.240 1.00 91.56 234 GLU A CA 1
ATOM 1884 C C . GLU A 1 234 ? -15.143 0.244 22.277 1.00 91.56 234 GLU A C 1
ATOM 1886 O O . GLU A 1 234 ? -15.751 0.453 23.330 1.00 91.56 234 GLU A O 1
ATOM 1891 N N . THR A 1 235 ? -15.765 -0.182 21.175 1.00 93.94 235 THR A N 1
ATOM 1892 C CA . THR A 1 235 ? -17.224 -0.344 21.069 1.00 93.94 235 THR A CA 1
ATOM 1893 C C . THR A 1 235 ? -17.762 -1.371 22.074 1.00 93.94 235 THR A C 1
ATOM 1895 O O . THR A 1 235 ? -18.765 -1.128 22.751 1.00 93.94 235 THR A O 1
ATOM 1898 N N . LEU A 1 236 ? -17.092 -2.519 22.216 1.00 93.31 236 LEU A N 1
ATOM 1899 C CA . LEU A 1 236 ? -17.457 -3.549 23.196 1.00 93.31 236 LEU A CA 1
ATOM 1900 C C . LEU A 1 236 ? -17.326 -3.036 24.635 1.00 93.31 236 LEU A C 1
ATOM 1902 O O . LEU A 1 236 ? -18.168 -3.338 25.486 1.00 93.31 236 LEU A O 1
ATOM 1906 N N . THR A 1 237 ? -16.299 -2.231 24.908 1.00 91.38 237 THR A N 1
ATOM 1907 C CA . THR A 1 237 ? -16.068 -1.628 26.225 1.00 91.38 237 THR A CA 1
ATOM 1908 C C . THR A 1 237 ? -17.156 -0.611 26.577 1.00 91.38 237 THR A C 1
ATOM 1910 O O . THR A 1 237 ? -17.675 -0.630 27.698 1.00 91.38 237 THR A O 1
ATOM 1913 N N . GLU A 1 238 ? -17.563 0.233 25.626 1.00 94.56 238 GLU A N 1
ATOM 1914 C CA . GLU A 1 238 ? -18.674 1.177 25.798 1.00 94.56 238 GLU A CA 1
ATOM 1915 C C . GLU A 1 238 ? -19.999 0.456 26.071 1.00 94.56 238 GLU A C 1
ATOM 1917 O O . GLU A 1 238 ? -20.724 0.811 27.007 1.00 94.56 238 GLU A O 1
ATOM 1922 N N . GLN A 1 239 ? -20.294 -0.602 25.308 1.00 95.25 239 GLN A N 1
ATOM 1923 C CA . GLN A 1 239 ? -21.479 -1.433 25.529 1.00 95.25 239 GLN A CA 1
ATOM 1924 C C . GLN A 1 239 ? -21.461 -2.080 26.917 1.00 95.25 239 GLN A C 1
ATOM 1926 O O . GLN A 1 239 ? -22.454 -1.999 27.645 1.00 95.25 239 GLN A O 1
ATOM 1931 N N . TYR A 1 240 ? -20.332 -2.672 27.322 1.00 93.88 240 TYR A N 1
ATOM 1932 C CA . TYR A 1 240 ? -20.173 -3.270 28.648 1.00 93.88 240 TYR A CA 1
ATOM 1933 C C . TYR A 1 240 ? -20.458 -2.254 29.760 1.00 93.88 240 TYR A C 1
ATOM 1935 O O . TYR A 1 240 ? -21.213 -2.546 30.694 1.00 93.88 240 TYR A O 1
ATOM 1943 N N . LEU A 1 241 ? -19.893 -1.046 29.654 1.00 93.94 241 LEU A N 1
ATOM 1944 C CA . LEU A 1 241 ? -20.084 0.001 30.652 1.00 93.94 241 LEU A CA 1
ATOM 1945 C C . LEU A 1 241 ? -21.542 0.481 30.704 1.00 93.94 241 LEU A C 1
ATOM 1947 O O . LEU A 1 241 ? -22.093 0.615 31.798 1.00 93.94 241 LEU A O 1
ATOM 1951 N N . SER A 1 242 ? -22.180 0.676 29.548 1.00 96.25 242 SER A N 1
ATOM 1952 C CA . SER A 1 242 ? -23.586 1.084 29.445 1.00 96.25 242 SER A CA 1
ATOM 1953 C C . SER A 1 242 ? -24.528 0.084 30.129 1.00 96.25 242 SER A C 1
ATOM 1955 O O . SER A 1 242 ? -25.287 0.460 31.028 1.00 96.25 242 SER A O 1
ATOM 1957 N N . LEU A 1 243 ? -24.405 -1.214 29.811 1.00 96.44 243 LEU A N 1
ATOM 1958 C CA . LEU A 1 243 ? -25.231 -2.259 30.433 1.00 96.44 243 LEU A CA 1
ATOM 1959 C C . LEU A 1 243 ? -24.990 -2.357 31.944 1.00 96.44 243 LEU A C 1
ATOM 1961 O O . LEU A 1 243 ? -25.918 -2.600 32.719 1.00 96.44 243 LEU A O 1
ATOM 1965 N N . LYS A 1 244 ? -23.745 -2.152 32.389 1.00 96.38 244 LYS A N 1
ATOM 1966 C CA . LYS A 1 244 ? -23.390 -2.159 33.813 1.00 96.38 244 LYS A CA 1
ATOM 1967 C C . LYS A 1 244 ? -24.032 -0.992 34.567 1.00 96.38 244 LYS A C 1
ATOM 1969 O O . LYS A 1 244 ? -24.510 -1.193 35.687 1.00 96.38 244 LYS A O 1
ATOM 1974 N N . ILE A 1 245 ? -24.077 0.198 33.965 1.00 96.94 245 ILE A N 1
ATOM 1975 C CA . ILE A 1 245 ? -24.769 1.371 34.521 1.00 96.94 245 ILE A CA 1
ATOM 1976 C C . ILE A 1 245 ? -26.274 1.103 34.614 1.00 96.94 245 ILE A C 1
ATOM 1978 O O . ILE A 1 245 ? -26.855 1.302 35.682 1.00 96.94 245 ILE A O 1
ATOM 1982 N N . GLU A 1 246 ? -26.892 0.593 33.545 1.00 96.75 246 GLU A N 1
ATOM 1983 C CA . GLU A 1 246 ? -28.325 0.276 33.524 1.00 96.75 246 GLU A CA 1
ATOM 1984 C C . GLU A 1 246 ? -28.693 -0.758 34.595 1.00 96.75 246 GLU A C 1
ATOM 1986 O O . GLU A 1 246 ? -29.622 -0.541 35.379 1.00 96.75 246 GLU A O 1
ATOM 1991 N N . ARG A 1 247 ? -27.917 -1.846 34.705 1.00 97.31 247 ARG A N 1
ATOM 1992 C CA . ARG A 1 247 ? -28.129 -2.863 35.743 1.00 97.31 247 ARG A CA 1
ATOM 1993 C C . ARG A 1 247 ? -28.063 -2.244 37.137 1.00 97.31 247 ARG A C 1
ATOM 1995 O O . ARG A 1 247 ? -28.954 -2.482 37.945 1.00 97.31 247 ARG A O 1
ATOM 2002 N N . THR A 1 248 ? -27.046 -1.422 37.396 1.00 96.62 248 THR A N 1
ATOM 2003 C CA . THR A 1 248 ? -26.853 -0.771 38.702 1.00 96.62 248 THR A CA 1
ATOM 2004 C C . THR A 1 248 ? -28.018 0.169 39.036 1.00 96.62 248 THR A C 1
ATOM 2006 O O . THR A 1 248 ? -28.490 0.195 40.173 1.00 96.62 248 THR A O 1
ATOM 2009 N N . ALA A 1 249 ? -28.533 0.911 38.050 1.00 96.31 249 ALA A N 1
ATOM 2010 C CA . ALA A 1 249 ? -29.694 1.781 38.226 1.00 96.31 249 ALA A CA 1
ATOM 2011 C C . ALA A 1 249 ? -30.974 0.986 38.539 1.00 96.31 249 ALA A C 1
ATOM 2013 O O . ALA A 1 249 ? -31.731 1.351 39.444 1.00 96.31 249 ALA A O 1
ATOM 2014 N N . LEU A 1 250 ? -31.207 -0.129 37.837 1.00 96.38 250 LEU A N 1
ATOM 2015 C CA . LEU A 1 250 ? -32.341 -1.013 38.109 1.00 96.38 250 LEU A CA 1
ATOM 2016 C C . LEU A 1 250 ? -32.226 -1.668 39.489 1.00 96.38 250 LEU A C 1
ATOM 2018 O O . LEU A 1 250 ? -33.209 -1.673 40.231 1.00 96.38 250 LEU A O 1
ATOM 2022 N N . GLU A 1 251 ? -31.042 -2.153 39.869 1.00 95.94 251 GLU A N 1
ATOM 2023 C CA . GLU A 1 251 ? -30.761 -2.716 41.197 1.00 95.94 251 GLU A CA 1
ATOM 2024 C C . GLU A 1 251 ? -31.052 -1.694 42.306 1.00 95.94 251 GLU A C 1
ATOM 2026 O O . GLU A 1 251 ? -31.734 -2.022 43.278 1.00 95.94 251 GLU A O 1
ATOM 2031 N N . ALA A 1 252 ? -30.638 -0.435 42.123 1.00 95.94 252 ALA A N 1
ATOM 2032 C CA . ALA A 1 252 ? -30.915 0.655 43.059 1.00 95.94 252 ALA A CA 1
ATOM 2033 C C . ALA A 1 252 ? -32.412 1.017 43.159 1.00 95.94 252 ALA A C 1
ATOM 2035 O O . ALA A 1 252 ? -32.852 1.535 44.185 1.00 95.94 252 ALA A O 1
ATOM 2036 N N . SER A 1 253 ? -33.218 0.726 42.129 1.00 94.94 253 SER A N 1
ATOM 2037 C CA . SER A 1 253 ? -34.669 0.973 42.143 1.00 94.94 253 SER A CA 1
ATOM 2038 C C . SER A 1 253 ? -35.468 -0.074 42.934 1.00 94.94 253 SER A C 1
ATOM 2040 O O . SER A 1 253 ? -36.557 0.228 43.432 1.00 94.94 253 SER A O 1
ATOM 2042 N N . LEU A 1 254 ? -34.945 -1.301 43.073 1.00 95.50 254 LEU A N 1
ATOM 2043 C CA . LEU A 1 254 ? -35.670 -2.415 43.696 1.00 95.50 254 LEU A CA 1
ATOM 2044 C C . LEU A 1 254 ? -36.048 -2.149 45.166 1.00 95.50 254 LEU A C 1
ATOM 2046 O O . LEU A 1 254 ? -37.202 -2.418 45.512 1.00 95.50 254 LEU A O 1
ATOM 2050 N N . PRO A 1 255 ? -35.165 -1.607 46.035 1.00 96.50 255 PRO A N 1
ATOM 2051 C CA . PRO A 1 255 ? -35.527 -1.283 47.415 1.00 96.50 255 PRO A CA 1
ATOM 2052 C C . PRO A 1 255 ? -36.658 -0.256 47.512 1.00 96.50 255 PRO A C 1
ATOM 2054 O O . PRO A 1 255 ? -37.588 -0.451 48.289 1.00 96.50 255 PRO A O 1
ATOM 2057 N N . ALA A 1 256 ? -36.631 0.793 46.683 1.00 94.56 256 ALA A N 1
ATOM 2058 C CA . ALA A 1 256 ? -37.659 1.834 46.683 1.00 94.56 256 ALA A CA 1
ATOM 2059 C C . ALA A 1 256 ? -39.030 1.288 46.247 1.00 94.56 256 ALA A C 1
ATOM 2061 O O . ALA A 1 256 ? -40.047 1.579 46.874 1.00 94.56 256 ALA A O 1
ATOM 2062 N N . LEU A 1 257 ? -39.065 0.445 45.207 1.00 95.12 257 LEU A N 1
ATOM 2063 C CA . LEU A 1 257 ? -40.290 -0.247 44.789 1.00 95.12 257 LEU A CA 1
ATOM 2064 C C . LEU A 1 257 ? -40.801 -1.192 45.882 1.00 95.12 257 LEU A C 1
ATOM 2066 O O . LEU A 1 257 ? -42.006 -1.272 46.119 1.00 95.12 257 LEU A O 1
ATOM 2070 N N . LYS A 1 258 ? -39.894 -1.892 46.573 1.00 95.25 258 LYS A N 1
ATOM 2071 C CA . LYS A 1 258 ? -40.248 -2.791 47.673 1.00 95.25 258 LYS A CA 1
ATOM 2072 C C . LYS A 1 258 ? -40.870 -2.036 48.847 1.00 95.25 258 LYS A C 1
ATOM 2074 O O . LYS A 1 258 ? -41.925 -2.442 49.327 1.00 95.25 258 LYS A O 1
ATOM 2079 N N . GLU A 1 259 ? -40.287 -0.904 49.229 1.00 96.00 259 GLU A N 1
ATOM 2080 C CA . GLU A 1 259 ? -40.830 -0.025 50.265 1.00 96.00 259 GLU A CA 1
ATOM 2081 C C . GLU A 1 259 ? -42.219 0.521 49.891 1.00 96.00 259 GLU A C 1
ATOM 2083 O O . GLU A 1 259 ? -43.127 0.526 50.723 1.00 96.00 259 GLU A O 1
ATOM 2088 N N . GLN A 1 260 ? -42.422 0.935 48.633 1.00 94.81 260 GLN A N 1
ATOM 2089 C CA . GLN A 1 260 ? -43.733 1.382 48.144 1.00 94.81 260 GLN A CA 1
ATOM 2090 C C . GLN A 1 260 ? -44.786 0.268 48.223 1.00 94.81 260 GLN A C 1
ATOM 2092 O O . GLN A 1 260 ? -45.896 0.511 48.700 1.00 94.81 260 GLN A O 1
ATOM 2097 N N . MET A 1 261 ? -44.436 -0.959 47.815 1.00 93.69 261 MET A N 1
ATOM 2098 C CA . MET A 1 261 ? -45.326 -2.119 47.938 1.00 93.69 261 MET A CA 1
ATOM 2099 C C . MET A 1 261 ? -45.683 -2.416 49.396 1.00 93.69 261 MET A C 1
ATOM 2101 O O . MET A 1 261 ? -46.851 -2.657 49.694 1.00 93.69 261 MET A O 1
ATOM 2105 N N . ASP A 1 262 ? -44.706 -2.385 50.305 1.00 94.00 262 ASP A N 1
ATOM 2106 C CA . ASP A 1 262 ? -44.930 -2.687 51.722 1.00 94.00 262 ASP A CA 1
ATOM 2107 C C . ASP A 1 262 ? -45.824 -1.619 52.386 1.00 94.00 262 ASP A C 1
ATOM 2109 O O . ASP A 1 262 ? -46.743 -1.960 53.134 1.00 94.00 262 ASP A O 1
ATOM 2113 N N . ARG A 1 263 ? -45.647 -0.335 52.034 1.00 93.25 263 ARG A N 1
ATOM 2114 C CA . ARG A 1 263 ? -46.534 0.764 52.467 1.00 93.25 263 ARG A CA 1
ATOM 2115 C C . ARG A 1 263 ? -47.960 0.618 51.930 1.00 93.25 263 ARG A C 1
ATOM 2117 O O . ARG A 1 263 ? -48.913 0.813 52.684 1.00 93.25 263 ARG A O 1
ATOM 2124 N N . LEU A 1 264 ? -48.126 0.289 50.645 1.00 92.69 264 LEU A N 1
ATOM 2125 C CA . LEU A 1 264 ? -49.448 0.058 50.047 1.00 92.69 264 LEU A CA 1
ATOM 2126 C C . LEU A 1 264 ? -50.152 -1.139 50.679 1.00 92.69 264 LEU A C 1
ATOM 2128 O O . LEU A 1 264 ? -51.343 -1.058 50.968 1.00 92.69 264 LEU A O 1
ATOM 2132 N N . LYS A 1 265 ? -49.417 -2.223 50.942 1.00 92.56 265 LYS A N 1
ATOM 2133 C CA . LYS A 1 265 ? -49.963 -3.404 51.608 1.00 92.56 265 LYS A CA 1
ATOM 2134 C C . LYS A 1 265 ? -50.493 -3.061 53.001 1.00 92.56 265 LYS A C 1
ATOM 2136 O O . LYS A 1 265 ? -51.632 -3.404 53.289 1.00 92.56 265 LYS A O 1
ATOM 2141 N N . GLY A 1 266 ? -49.731 -2.307 53.800 1.00 90.06 266 GLY A N 1
ATOM 2142 C CA . GLY A 1 266 ? -50.199 -1.827 55.106 1.00 90.06 266 GLY A CA 1
ATOM 2143 C C . GLY A 1 266 ? -51.501 -1.020 55.012 1.00 90.06 266 GLY A C 1
ATOM 2144 O O . GLY A 1 266 ? -52.440 -1.279 55.755 1.00 90.06 266 GLY A O 1
ATOM 2145 N N . ARG A 1 267 ? -51.613 -0.117 54.025 1.00 89.19 267 ARG A N 1
ATOM 2146 C CA . ARG A 1 267 ? -52.848 0.656 53.780 1.00 89.19 267 ARG A CA 1
ATOM 2147 C C . ARG A 1 267 ? -54.039 -0.221 53.389 1.00 89.19 267 ARG A C 1
ATOM 2149 O O . ARG A 1 267 ? -55.160 0.050 53.814 1.00 89.19 267 ARG A O 1
ATOM 2156 N N . ILE A 1 268 ? -53.816 -1.244 52.563 1.00 88.81 268 ILE A N 1
ATOM 2157 C CA . ILE A 1 268 ? -54.859 -2.205 52.177 1.00 88.81 268 ILE A CA 1
ATOM 2158 C C . ILE A 1 268 ? -55.305 -3.017 53.400 1.00 88.81 268 ILE A C 1
ATOM 2160 O O . ILE A 1 268 ? -56.506 -3.173 53.610 1.00 88.81 268 ILE A O 1
ATOM 2164 N N . ASP A 1 269 ? -54.363 -3.483 54.224 1.00 88.56 269 ASP A N 1
ATOM 2165 C CA . ASP A 1 269 ? -54.647 -4.246 55.444 1.00 88.56 269 ASP A CA 1
ATOM 2166 C C . ASP A 1 269 ? -55.471 -3.410 56.448 1.00 88.56 269 ASP A C 1
ATOM 2168 O O . ASP A 1 269 ? -56.461 -3.901 56.997 1.00 88.56 269 ASP A O 1
ATOM 2172 N N . ASP A 1 270 ? -55.151 -2.120 56.608 1.00 85.69 270 ASP A N 1
ATOM 2173 C CA . ASP A 1 270 ? -55.933 -1.180 57.425 1.00 85.69 270 ASP A CA 1
ATOM 2174 C C . ASP A 1 270 ? -57.366 -1.002 56.891 1.00 85.69 270 ASP A C 1
ATOM 2176 O O . ASP A 1 270 ? -58.335 -1.039 57.654 1.00 85.69 270 ASP A O 1
ATOM 2180 N N . LEU A 1 271 ? -57.528 -0.850 55.570 1.00 85.06 271 LEU A N 1
ATOM 2181 C CA . LEU A 1 271 ? -58.836 -0.712 54.915 1.00 85.06 271 LEU A CA 1
ATOM 2182 C C . LEU A 1 271 ? -59.681 -1.991 54.967 1.00 85.06 271 LEU A C 1
ATOM 2184 O O . LEU A 1 271 ? -60.907 -1.906 54.881 1.00 85.06 271 LEU A O 1
ATOM 2188 N N . LEU A 1 272 ? -59.075 -3.165 55.138 1.00 84.06 272 LEU A N 1
ATOM 2189 C CA . LEU A 1 272 ? -59.793 -4.426 55.348 1.00 84.06 272 LEU A CA 1
ATOM 2190 C C . LEU A 1 272 ? -60.316 -4.580 56.787 1.00 84.06 272 LEU A C 1
ATOM 2192 O O . LEU A 1 272 ? -61.205 -5.400 57.035 1.00 84.06 272 LEU A O 1
ATOM 2196 N N . ASN A 1 273 ? -59.825 -3.779 57.738 1.00 83.81 273 ASN A N 1
ATOM 2197 C CA . ASN A 1 273 ? -60.293 -3.808 59.119 1.00 83.81 273 ASN A CA 1
ATOM 219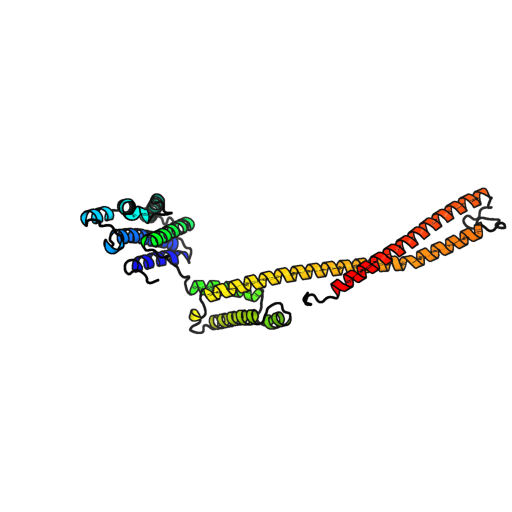8 C C . ASN A 1 273 ? -61.727 -3.253 59.234 1.00 83.81 273 ASN A C 1
ATOM 2200 O O . ASN A 1 273 ? -61.994 -2.071 58.988 1.00 83.81 273 ASN A O 1
ATOM 2204 N N . LYS A 1 274 ? -62.670 -4.110 59.644 1.00 68.81 274 LYS A N 1
ATOM 2205 C CA . LYS A 1 274 ? -64.105 -3.784 59.728 1.00 68.81 274 LYS A CA 1
ATOM 2206 C C . LYS A 1 274 ? -64.448 -2.702 60.761 1.00 68.81 274 LYS A C 1
ATOM 2208 O O . LYS A 1 274 ? -65.499 -2.087 60.641 1.00 68.81 274 LYS A O 1
ATOM 2213 N N . ASN A 1 275 ? -63.564 -2.426 61.722 1.00 74.50 275 ASN A N 1
ATOM 2214 C CA . ASN A 1 275 ? -63.784 -1.418 62.770 1.00 74.50 275 ASN A CA 1
ATOM 2215 C C . ASN A 1 275 ? -63.295 -0.007 62.388 1.00 74.50 275 ASN A C 1
ATOM 2217 O O . ASN A 1 275 ? -63.271 0.894 63.225 1.00 74.50 275 ASN A O 1
ATOM 2221 N N . LEU A 1 276 ? -62.872 0.194 61.140 1.00 75.12 276 LEU A N 1
ATOM 2222 C CA . LEU A 1 276 ? -62.366 1.473 60.654 1.00 75.12 276 LEU A CA 1
ATOM 2223 C C . LEU A 1 276 ? -63.519 2.472 60.439 1.00 75.12 276 LEU A C 1
ATOM 2225 O O . LEU A 1 276 ? -64.372 2.241 59.583 1.00 75.12 276 LEU A O 1
ATOM 2229 N N . LEU A 1 277 ? -63.528 3.563 61.212 1.00 76.25 277 LEU A N 1
ATOM 2230 C CA . LEU A 1 277 ? -64.587 4.591 61.230 1.00 76.25 277 LEU A CA 1
ATOM 2231 C C . LEU A 1 277 ? -64.355 5.734 60.225 1.00 76.25 277 LEU A C 1
ATOM 2233 O O . LEU A 1 277 ? -65.311 6.315 59.712 1.00 76.25 277 LEU A O 1
ATOM 2237 N N . SER A 1 278 ? -63.091 6.021 59.907 1.00 78.88 278 SER A N 1
ATOM 2238 C CA . SER A 1 278 ? -62.690 7.059 58.954 1.00 78.88 278 SER A CA 1
ATOM 2239 C C . SER A 1 278 ? -61.601 6.536 58.028 1.00 78.88 278 SER A C 1
ATOM 2241 O O . SER A 1 278 ? -60.747 5.750 58.436 1.00 78.88 278 SER A O 1
ATOM 2243 N N . CYS A 1 279 ? -61.619 6.982 56.777 1.00 77.06 279 CYS A N 1
ATOM 2244 C CA . CYS A 1 279 ? -60.645 6.587 55.774 1.00 77.06 279 CYS A CA 1
ATOM 2245 C C . CYS A 1 279 ? -59.251 7.159 56.116 1.00 77.06 279 CYS A C 1
ATOM 2247 O O . CYS A 1 279 ? -59.115 8.379 56.236 1.00 77.06 279 CYS A O 1
ATOM 2249 N N . PRO A 1 280 ? -58.197 6.327 56.213 1.00 73.00 280 PRO A N 1
ATOM 2250 C CA . PRO A 1 280 ? -56.843 6.756 56.575 1.00 73.00 280 PRO A CA 1
ATOM 2251 C C . PRO A 1 280 ? -56.144 7.570 55.475 1.00 73.00 280 PRO A C 1
ATOM 2253 O O . PRO A 1 280 ? -55.055 8.092 55.697 1.00 73.00 280 PRO A O 1
ATOM 2256 N N . LEU A 1 281 ? -56.752 7.678 54.288 1.00 76.69 281 LEU A N 1
ATOM 2257 C CA . LEU A 1 281 ? -56.198 8.399 53.140 1.00 76.69 281 LEU A CA 1
ATOM 2258 C C . LEU A 1 281 ? -56.757 9.815 52.994 1.00 76.69 281 LEU A C 1
ATOM 2260 O O . LEU A 1 281 ? -56.002 10.735 52.701 1.00 76.69 281 LEU A O 1
ATOM 2264 N N . CYS A 1 282 ? -58.064 9.998 53.197 1.00 81.62 282 CYS A N 1
ATOM 2265 C CA . CYS A 1 282 ? -58.740 11.284 52.989 1.00 81.62 282 CYS A CA 1
ATOM 2266 C C . CYS A 1 282 ? -59.374 11.868 54.262 1.00 81.62 282 CYS A C 1
ATOM 2268 O O . CYS A 1 282 ? -59.869 12.992 54.234 1.00 81.62 282 CYS A O 1
ATOM 2270 N N . GLY A 1 283 ? -59.393 11.119 55.370 1.00 78.00 283 GLY A N 1
ATOM 2271 C CA . GLY A 1 283 ? -59.965 11.547 56.650 1.00 78.00 283 GLY A CA 1
ATOM 2272 C C . GLY A 1 283 ? -61.498 11.581 56.700 1.00 78.00 283 GLY A C 1
ATOM 2273 O O . GLY A 1 283 ? -62.058 11.928 57.738 1.00 78.00 283 GLY A O 1
ATOM 2274 N N . GLN A 1 284 ? -62.189 11.219 55.614 1.00 79.06 284 GLN A N 1
ATOM 2275 C CA . GLN A 1 284 ? -63.653 11.206 55.556 1.00 79.06 284 GLN A CA 1
ATOM 2276 C C . GLN A 1 284 ? -64.251 9.976 56.263 1.00 79.06 284 GLN A C 1
ATOM 2278 O O . GLN A 1 284 ? -63.595 8.931 56.320 1.00 79.06 284 GLN A O 1
ATOM 2283 N N . PRO A 1 285 ? -65.498 10.057 56.769 1.00 79.19 285 PRO A N 1
ATOM 2284 C CA . PRO A 1 285 ? -66.239 8.886 57.237 1.00 79.19 285 PRO A CA 1
ATOM 2285 C C . PRO A 1 285 ? -66.314 7.836 56.125 1.00 79.19 285 PRO A C 1
ATOM 2287 O O . PRO A 1 285 ? -66.665 8.158 54.990 1.00 79.19 285 PRO A O 1
ATOM 2290 N N . ILE A 1 286 ? -65.957 6.589 56.426 1.00 78.38 286 ILE A N 1
ATOM 2291 C CA . ILE A 1 286 ? -65.826 5.551 55.398 1.00 78.38 286 ILE A CA 1
ATOM 2292 C C . ILE A 1 286 ? -67.117 4.729 55.276 1.00 78.38 286 ILE A C 1
ATOM 2294 O O . ILE A 1 286 ? -67.486 3.993 56.189 1.00 78.38 286 ILE A O 1
ATOM 2298 N N . SER A 1 287 ? -67.809 4.844 54.139 1.00 84.75 287 SER A N 1
ATOM 2299 C CA . SER A 1 287 ? -68.913 3.942 53.774 1.00 84.75 287 SER A CA 1
ATOM 2300 C C . SER A 1 287 ? -68.385 2.645 53.148 1.00 84.75 287 SER A C 1
ATOM 2302 O O . SER A 1 287 ? -67.226 2.579 52.729 1.00 84.75 287 SER A O 1
ATOM 2304 N N . GLU A 1 288 ? -69.222 1.605 53.063 1.00 81.50 288 GLU A N 1
ATOM 2305 C CA . GLU A 1 288 ? -68.853 0.355 52.376 1.00 81.50 288 GLU A CA 1
ATOM 2306 C C . GLU A 1 288 ? -68.513 0.591 50.896 1.00 81.50 288 GLU A C 1
ATOM 2308 O O . GLU A 1 288 ? -67.486 0.100 50.426 1.00 81.50 288 GLU A O 1
ATOM 2313 N N . ASP A 1 289 ? -69.291 1.424 50.197 1.00 83.56 289 ASP A N 1
ATOM 2314 C CA . ASP A 1 289 ? -69.038 1.772 48.792 1.00 83.56 289 ASP A CA 1
ATOM 2315 C C . ASP A 1 289 ? -67.724 2.547 48.617 1.00 83.56 289 ASP A C 1
ATOM 2317 O O . ASP A 1 289 ? -66.918 2.229 47.741 1.00 83.56 289 ASP A O 1
ATOM 2321 N N . HIS A 1 290 ? -67.456 3.534 49.484 1.00 82.38 290 HIS A N 1
ATOM 2322 C CA . HIS A 1 290 ? -66.209 4.299 49.434 1.00 82.38 290 HIS A CA 1
ATOM 2323 C C . HIS A 1 290 ? -64.993 3.403 49.709 1.00 82.38 290 HIS A C 1
ATOM 2325 O O . HIS A 1 290 ? -63.980 3.501 49.016 1.00 82.38 290 HIS A O 1
ATOM 2331 N N . ARG A 1 291 ? -65.108 2.477 50.670 1.00 85.25 291 ARG A N 1
ATOM 2332 C CA . ARG A 1 291 ? -64.072 1.479 50.969 1.00 85.25 291 ARG A CA 1
ATOM 2333 C C . ARG A 1 291 ? -63.782 0.594 49.761 1.00 85.25 291 ARG A C 1
ATOM 2335 O O . ARG A 1 291 ? -62.614 0.377 49.455 1.00 85.25 291 ARG A O 1
ATOM 2342 N N . ALA A 1 292 ? -64.816 0.100 49.078 1.00 85.75 292 ALA A N 1
ATOM 2343 C CA . ALA A 1 292 ? -64.660 -0.777 47.919 1.00 85.75 292 ALA A CA 1
ATOM 2344 C C . ALA A 1 292 ? -63.923 -0.088 46.758 1.00 85.75 292 ALA A C 1
ATOM 2346 O O . ALA A 1 292 ? -63.023 -0.691 46.171 1.00 85.75 292 ALA A O 1
ATOM 2347 N N . VAL A 1 293 ? -64.248 1.179 46.469 1.00 88.38 293 VAL A N 1
ATOM 2348 C CA . VAL A 1 293 ? -63.588 1.971 45.414 1.00 88.38 293 VAL A CA 1
ATOM 2349 C C . VAL A 1 293 ? -62.105 2.189 45.723 1.00 88.38 293 VAL A C 1
ATOM 2351 O O . VAL A 1 293 ? -61.252 1.856 44.903 1.00 88.38 293 VAL A O 1
ATOM 2354 N N . VAL A 1 294 ? -61.787 2.676 46.925 1.00 87.62 294 VAL A N 1
ATOM 2355 C CA . VAL A 1 294 ? -60.399 2.955 47.335 1.00 87.62 294 VAL A CA 1
ATOM 2356 C C . VAL A 1 294 ? -59.558 1.676 47.348 1.00 87.62 294 VAL A C 1
ATOM 2358 O O . VAL A 1 294 ? -58.392 1.675 46.958 1.00 87.62 294 VAL A O 1
ATOM 2361 N N . LEU A 1 295 ? -60.147 0.557 47.768 1.00 88.88 295 LEU A N 1
ATOM 2362 C CA . LEU A 1 295 ? -59.457 -0.726 47.814 1.00 88.88 295 LEU A CA 1
ATOM 2363 C C . LEU A 1 295 ? -59.142 -1.250 46.405 1.00 88.88 295 LEU A C 1
ATOM 2365 O O . LEU A 1 295 ? -58.042 -1.754 46.182 1.00 88.88 295 LEU A O 1
ATOM 2369 N N . LEU A 1 296 ? -60.054 -1.065 45.445 1.00 91.25 296 LEU A N 1
ATOM 2370 C CA . LEU A 1 296 ? -59.823 -1.358 44.026 1.00 91.25 296 LEU A CA 1
ATOM 2371 C C . LEU A 1 296 ? -58.673 -0.523 43.443 1.00 91.25 296 LEU A C 1
ATOM 2373 O O . LEU A 1 296 ? -57.792 -1.075 42.778 1.00 91.25 296 LEU A O 1
ATOM 2377 N N . GLU A 1 297 ? -58.644 0.782 43.720 1.00 91.75 297 GLU A N 1
ATOM 2378 C CA . GLU A 1 297 ? -57.578 1.682 43.261 1.00 91.75 297 GLU A CA 1
ATOM 2379 C C . GLU A 1 297 ? -56.207 1.258 43.805 1.00 91.75 297 GLU A C 1
ATOM 2381 O O . GLU A 1 297 ? -55.285 1.018 43.021 1.00 91.75 297 GLU A O 1
ATOM 2386 N N . LEU A 1 298 ? -56.082 1.056 45.121 1.00 91.25 298 LEU A N 1
ATOM 2387 C CA . LEU A 1 298 ? -54.821 0.632 45.744 1.00 91.25 298 LEU A CA 1
ATOM 2388 C C . LEU A 1 298 ? -54.371 -0.758 45.283 1.00 91.25 298 LEU A C 1
ATOM 2390 O O . LEU A 1 298 ? -53.174 -1.005 45.138 1.00 91.25 298 LEU A O 1
ATOM 2394 N N . GLN A 1 299 ? -55.307 -1.681 45.039 1.00 92.12 299 GLN A N 1
ATOM 2395 C CA . GLN A 1 299 ? -54.983 -2.991 44.468 1.00 92.12 299 GLN A CA 1
ATOM 2396 C C . GLN A 1 299 ? -54.448 -2.872 43.037 1.00 92.12 299 GLN A C 1
ATOM 2398 O O . GLN A 1 299 ? -53.521 -3.601 42.671 1.00 92.12 299 GLN A O 1
ATOM 2403 N N . SER A 1 300 ? -55.001 -1.959 42.232 1.00 94.00 300 SER A N 1
ATOM 2404 C CA . SER A 1 300 ? -54.513 -1.689 40.876 1.00 94.00 300 SER A CA 1
ATOM 2405 C C . SER A 1 300 ? -53.109 -1.069 40.891 1.00 94.00 300 SER A C 1
ATOM 2407 O O . SER A 1 300 ? -52.225 -1.534 40.168 1.00 94.00 300 SER A O 1
ATOM 2409 N N . GLU A 1 301 ? -52.864 -0.111 41.791 1.00 94.50 301 GLU A N 1
ATOM 2410 C CA . GLU A 1 301 ? -51.559 0.522 41.992 1.00 94.50 301 GLU A CA 1
ATOM 2411 C C . GLU A 1 301 ? -50.525 -0.500 42.486 1.00 94.50 301 GLU A C 1
ATOM 2413 O O . GLU A 1 301 ? -49.443 -0.631 41.913 1.00 94.50 301 GLU A O 1
ATOM 2418 N N . GLY A 1 302 ? -50.883 -1.312 43.486 1.00 94.44 302 GLY A N 1
ATOM 2419 C CA . GLY A 1 302 ? -50.034 -2.385 43.998 1.00 94.44 302 GLY A CA 1
ATOM 2420 C C . GLY A 1 302 ? -49.679 -3.424 42.931 1.00 94.44 302 GLY A C 1
ATOM 2421 O O . GLY A 1 302 ? -48.534 -3.880 42.874 1.00 94.44 302 GLY A O 1
ATOM 2422 N N . ARG A 1 303 ? -50.623 -3.765 42.039 1.00 95.25 303 ARG A N 1
ATOM 2423 C CA . ARG A 1 303 ? -50.351 -4.639 40.889 1.00 95.25 303 ARG A CA 1
ATOM 2424 C C . ARG A 1 303 ? -49.336 -3.999 39.943 1.00 95.25 303 ARG A C 1
ATOM 2426 O O . ARG A 1 303 ? -48.350 -4.656 39.623 1.00 95.25 303 ARG A O 1
ATOM 2433 N N . ALA A 1 304 ? -49.519 -2.730 39.579 1.00 95.81 304 ALA A N 1
ATOM 2434 C CA . ALA A 1 304 ? -48.605 -2.014 38.692 1.00 95.81 304 ALA A CA 1
ATOM 2435 C C . ALA A 1 304 ? -47.178 -1.916 39.265 1.00 95.81 304 ALA A C 1
ATOM 2437 O O . ALA A 1 304 ? -46.204 -2.159 38.549 1.00 95.81 304 ALA A O 1
ATOM 2438 N N . ILE A 1 305 ? -47.027 -1.617 40.561 1.00 95.00 305 ILE A N 1
ATOM 2439 C CA . ILE A 1 305 ? -45.708 -1.579 41.218 1.00 95.00 305 ILE A CA 1
ATOM 2440 C C . ILE A 1 305 ? -45.091 -2.983 41.275 1.00 95.00 305 ILE A C 1
ATOM 2442 O O . ILE A 1 305 ? -43.906 -3.146 40.978 1.00 95.00 305 ILE A O 1
ATOM 2446 N N . GLY A 1 306 ? -45.887 -4.008 41.592 1.00 96.31 306 GLY A N 1
ATOM 2447 C CA . GLY A 1 306 ? -45.435 -5.399 41.590 1.00 96.31 306 GLY A CA 1
ATOM 2448 C C . GLY A 1 306 ? -45.001 -5.895 40.207 1.00 96.31 306 GLY A C 1
ATOM 2449 O O . GLY A 1 306 ? -44.006 -6.615 40.103 1.00 96.31 306 GLY A O 1
ATOM 2450 N N . ASP A 1 307 ? -45.704 -5.493 39.147 1.00 96.81 307 ASP A N 1
ATOM 2451 C CA . ASP A 1 307 ? -45.335 -5.788 37.760 1.00 96.81 307 ASP A CA 1
ATOM 2452 C C . ASP A 1 307 ? -44.013 -5.109 37.386 1.00 96.81 307 ASP A C 1
ATOM 2454 O O . ASP A 1 307 ? -43.122 -5.775 36.862 1.00 96.81 307 ASP A O 1
ATOM 2458 N N . ARG A 1 308 ? -43.825 -3.829 37.745 1.00 96.06 308 ARG A N 1
ATOM 2459 C CA . ARG A 1 308 ? -42.548 -3.116 37.547 1.00 96.06 308 ARG A CA 1
ATOM 2460 C C . ARG A 1 308 ? -41.396 -3.773 38.303 1.00 96.06 308 ARG A C 1
ATOM 2462 O O . ARG A 1 308 ? -40.316 -3.923 37.745 1.00 96.06 308 ARG A O 1
ATOM 2469 N N . TYR A 1 309 ? -41.617 -4.202 39.546 1.00 97.12 309 TYR A N 1
ATOM 2470 C CA . TYR A 1 309 ? -40.598 -4.900 40.331 1.00 97.12 309 T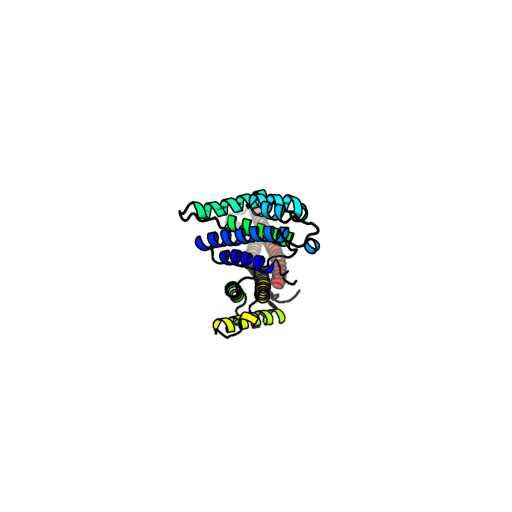YR A CA 1
ATOM 2471 C C . TYR A 1 309 ? -40.160 -6.207 39.655 1.00 97.12 309 TYR A C 1
ATOM 2473 O O . TYR A 1 309 ? -38.964 -6.441 39.476 1.00 97.12 309 TYR A O 1
ATOM 2481 N N . ARG A 1 310 ? -41.121 -7.041 39.229 1.00 96.81 310 ARG A N 1
ATOM 2482 C CA . ARG A 1 310 ? -40.834 -8.297 38.514 1.00 96.81 310 ARG A CA 1
ATOM 2483 C C . ARG A 1 310 ? -40.155 -8.051 37.167 1.00 96.81 310 ARG A C 1
ATOM 2485 O O . ARG A 1 310 ? -39.206 -8.760 36.845 1.00 96.81 310 ARG A O 1
ATOM 2492 N N . ALA A 1 311 ? -40.599 -7.044 36.416 1.00 96.88 311 ALA A N 1
ATOM 2493 C CA . ALA A 1 311 ? -39.981 -6.656 35.152 1.00 96.88 311 ALA A CA 1
ATOM 2494 C C . ALA A 1 311 ? -38.522 -6.219 35.357 1.00 96.88 311 ALA A C 1
ATOM 2496 O O . ALA A 1 311 ? -37.635 -6.743 34.692 1.00 96.88 311 ALA A O 1
ATOM 2497 N N . ASN A 1 312 ? -38.246 -5.355 36.342 1.00 96.88 312 ASN A N 1
ATOM 2498 C CA . ASN A 1 312 ? -36.882 -4.927 36.659 1.00 96.88 312 ASN A CA 1
ATOM 2499 C C . ASN A 1 312 ? -35.992 -6.115 37.053 1.00 96.88 312 ASN A C 1
ATOM 2501 O O . ASN A 1 312 ? -34.853 -6.191 36.603 1.00 96.88 312 ASN A O 1
ATOM 2505 N N . GLN A 1 313 ? -36.501 -7.069 37.844 1.00 96.81 313 GLN A N 1
ATOM 2506 C CA . GLN A 1 313 ? -35.755 -8.288 38.177 1.00 96.81 313 GLN A CA 1
ATOM 2507 C C . GLN A 1 313 ? -35.414 -9.130 36.941 1.00 96.81 313 GLN A C 1
ATOM 2509 O O . GLN A 1 313 ? -34.286 -9.609 36.828 1.00 96.81 313 GLN A O 1
ATOM 2514 N N . GLN A 1 314 ? -36.357 -9.297 36.010 1.00 96.31 314 GLN A N 1
ATOM 2515 C CA . GLN A 1 314 ? -36.109 -10.012 34.756 1.00 96.31 314 GLN A CA 1
ATOM 2516 C C . GLN A 1 314 ? -35.063 -9.291 33.899 1.00 96.31 314 GLN A C 1
ATOM 2518 O O . GLN A 1 314 ? -34.120 -9.926 33.425 1.00 96.31 314 GLN A O 1
ATOM 2523 N N . THR A 1 315 ? -35.165 -7.966 33.765 1.00 96.75 315 THR A N 1
ATOM 2524 C CA . THR A 1 315 ? -34.176 -7.163 33.034 1.00 96.75 315 THR A CA 1
ATOM 2525 C C . THR A 1 315 ? -32.792 -7.263 33.673 1.00 96.75 315 THR A C 1
ATOM 2527 O O . THR A 1 315 ? -31.818 -7.483 32.965 1.00 96.75 315 THR A O 1
ATOM 2530 N N . ILE A 1 316 ? -32.677 -7.207 35.005 1.00 97.19 316 ILE A N 1
ATOM 2531 C CA . ILE A 1 316 ? -31.394 -7.382 35.711 1.00 97.19 316 ILE A CA 1
ATOM 2532 C C . ILE A 1 316 ? -30.773 -8.754 35.413 1.00 97.19 316 ILE A C 1
ATOM 2534 O O . ILE A 1 316 ? -29.561 -8.841 35.201 1.00 97.19 316 ILE A O 1
ATOM 2538 N N . GLN A 1 317 ? -31.570 -9.826 35.367 1.00 95.44 317 GLN A N 1
ATOM 2539 C CA . GLN A 1 317 ? -31.075 -11.166 35.026 1.00 95.44 317 GLN A CA 1
ATOM 2540 C C . GLN A 1 317 ? -30.576 -11.243 33.576 1.00 95.44 317 GLN A C 1
ATOM 2542 O O . GLN A 1 317 ? -29.501 -11.798 33.321 1.00 95.44 317 GLN A O 1
ATOM 2547 N N . ALA A 1 318 ? -31.316 -10.646 32.638 1.00 95.00 318 ALA A N 1
ATOM 2548 C CA . ALA A 1 318 ? -30.910 -10.560 31.238 1.00 95.00 318 ALA A CA 1
ATOM 2549 C C . ALA A 1 318 ? -29.610 -9.750 31.084 1.00 95.00 318 ALA A C 1
ATOM 2551 O O . ALA A 1 318 ? -28.634 -10.252 30.525 1.00 95.00 318 ALA A O 1
ATOM 2552 N N . LEU A 1 319 ? -29.550 -8.552 31.677 1.00 95.69 319 LEU A N 1
ATOM 2553 C CA . LEU A 1 319 ? -28.363 -7.694 31.676 1.00 95.69 319 LEU A CA 1
ATOM 2554 C C . LEU A 1 319 ? -27.155 -8.392 32.301 1.00 95.69 319 LEU A C 1
ATOM 2556 O O . LEU A 1 319 ? -26.060 -8.316 31.759 1.00 95.69 319 LEU A O 1
ATOM 2560 N N . SER A 1 320 ? -27.336 -9.118 33.405 1.00 94.81 320 SER A N 1
ATOM 2561 C CA . SER A 1 320 ? -26.245 -9.859 34.055 1.00 94.81 320 SER A CA 1
ATOM 2562 C C . SER A 1 320 ? -25.645 -10.929 33.144 1.00 94.81 320 SER A C 1
ATOM 2564 O O . SER A 1 320 ? -24.430 -11.128 33.149 1.00 94.81 320 SER A O 1
ATOM 2566 N N . SER A 1 321 ? -26.479 -11.585 32.336 1.00 93.38 321 SER A N 1
ATOM 2567 C CA . SER A 1 321 ? -26.026 -12.575 31.355 1.00 93.38 321 SER A CA 1
ATOM 2568 C C . SER A 1 321 ? -25.224 -11.912 30.229 1.00 93.38 321 SER A C 1
ATOM 2570 O O . SER A 1 321 ? -24.125 -12.369 29.914 1.00 93.38 321 SER A O 1
ATOM 2572 N N . SER A 1 322 ? -25.716 -10.793 29.686 1.00 94.19 322 SER A N 1
ATOM 2573 C CA . SER A 1 322 ? -25.020 -10.020 28.647 1.00 94.19 322 SER A CA 1
ATOM 2574 C C . SER A 1 322 ? -23.706 -9.408 29.141 1.00 94.19 322 SER A C 1
ATOM 2576 O O . SER A 1 322 ? -22.693 -9.499 28.454 1.00 94.19 322 SER A O 1
ATOM 2578 N N . ILE A 1 323 ? -23.687 -8.848 30.356 1.00 94.62 323 ILE A N 1
ATOM 2579 C CA . ILE A 1 323 ? -22.479 -8.302 30.995 1.00 94.62 323 ILE A CA 1
ATOM 2580 C C . ILE A 1 323 ? -21.426 -9.395 31.144 1.00 94.62 323 ILE A C 1
ATOM 2582 O O . ILE A 1 323 ? -20.276 -9.162 30.798 1.00 94.62 323 ILE A O 1
ATOM 2586 N N . LYS A 1 324 ? -21.808 -10.590 31.612 1.00 92.69 324 LYS A N 1
ATOM 2587 C CA . LYS A 1 324 ? -20.873 -11.712 31.761 1.00 92.69 324 LYS A CA 1
ATOM 2588 C C . LYS A 1 324 ? -20.283 -12.142 30.417 1.00 92.69 324 LYS A C 1
ATOM 2590 O O . LYS A 1 324 ? -19.105 -12.470 30.346 1.00 92.69 324 LYS A O 1
ATOM 2595 N N . HIS A 1 325 ? -21.084 -12.138 29.353 1.00 90.25 325 HIS A N 1
ATOM 2596 C CA . HIS A 1 325 ? -20.589 -12.431 28.011 1.00 90.25 325 HIS A CA 1
ATOM 2597 C C . HIS A 1 325 ? -19.598 -11.363 27.526 1.00 90.25 325 HIS A C 1
ATOM 2599 O O . HIS A 1 325 ? -18.479 -11.701 27.148 1.00 90.25 325 HIS A O 1
ATOM 2605 N N . LEU A 1 326 ? -19.958 -10.081 27.615 1.00 90.88 326 LEU A N 1
ATOM 2606 C CA . LEU A 1 326 ? -19.072 -8.984 27.218 1.00 90.88 326 LEU A CA 1
ATOM 2607 C C . LEU A 1 326 ? -17.793 -8.934 28.060 1.00 90.88 326 LEU A C 1
ATOM 2609 O O . LEU A 1 326 ? -16.728 -8.695 27.514 1.00 90.88 326 LEU A O 1
ATOM 2613 N N . GLU A 1 327 ? -17.868 -9.239 29.355 1.00 88.56 327 GLU A N 1
ATOM 2614 C CA . GLU A 1 327 ? -16.707 -9.329 30.247 1.00 88.56 327 GLU A CA 1
ATOM 2615 C C . GLU A 1 327 ? -15.694 -10.375 29.766 1.00 88.56 327 GLU A C 1
ATOM 2617 O O . GLU A 1 327 ? -14.491 -10.142 29.816 1.00 88.56 327 GLU A O 1
ATOM 2622 N N . THR A 1 328 ? -16.157 -11.507 29.221 1.00 87.31 328 THR A N 1
ATOM 2623 C CA . THR A 1 328 ? -15.243 -12.494 28.621 1.00 87.31 328 THR A CA 1
ATOM 2624 C C . THR A 1 328 ? -14.591 -12.015 27.327 1.00 87.31 328 THR A C 1
ATOM 2626 O O . THR A 1 328 ? -13.504 -12.485 27.002 1.00 87.31 328 THR A O 1
ATOM 2629 N N . LEU A 1 329 ? -15.229 -11.099 26.596 1.00 84.25 329 LEU A N 1
ATOM 2630 C CA . LEU A 1 329 ? -14.691 -10.529 25.360 1.00 84.25 329 LEU A CA 1
ATOM 2631 C C . LEU A 1 329 ? -13.729 -9.368 25.647 1.00 84.25 329 LEU A C 1
ATOM 2633 O O . LEU A 1 329 ? -12.709 -9.260 24.980 1.00 84.25 329 LEU A O 1
ATOM 2637 N N . THR A 1 330 ? -14.002 -8.550 26.668 1.00 78.38 330 THR A N 1
ATOM 2638 C CA . THR A 1 330 ? -13.167 -7.396 27.042 1.00 78.38 330 THR A CA 1
ATOM 2639 C C . THR A 1 330 ? -11.963 -7.760 27.917 1.00 78.38 330 THR A C 1
ATOM 2641 O O . THR A 1 330 ? -10.990 -7.014 27.946 1.00 78.38 330 THR A O 1
ATOM 2644 N N . LEU A 1 331 ? -11.995 -8.900 28.624 1.00 68.44 331 LEU A N 1
ATOM 2645 C CA . LEU A 1 331 ? -10.857 -9.417 29.404 1.00 68.44 331 LEU A CA 1
ATOM 2646 C C . LEU A 1 331 ? -9.904 -10.311 28.598 1.00 68.44 331 LEU A C 1
ATOM 2648 O O . LEU A 1 331 ? -8.836 -10.657 29.106 1.00 68.44 331 LEU A O 1
ATOM 2652 N N . ARG A 1 332 ? -10.265 -10.709 27.372 1.00 60.94 332 ARG A N 1
ATOM 2653 C CA . ARG A 1 332 ? -9.307 -11.340 26.458 1.00 60.94 332 ARG A CA 1
ATOM 2654 C C . ARG A 1 332 ? -8.323 -10.276 25.999 1.00 60.94 332 ARG A C 1
ATOM 2656 O O . ARG A 1 332 ? -8.732 -9.218 25.527 1.00 60.94 332 ARG A O 1
ATOM 2663 N N . ASN A 1 333 ? -7.031 -10.552 26.152 1.00 53.00 333 ASN A N 1
ATOM 2664 C CA . ASN A 1 333 ? -6.016 -9.676 25.591 1.00 53.00 333 ASN A CA 1
ATOM 2665 C C . ASN A 1 333 ? -6.200 -9.656 24.063 1.00 53.00 333 ASN A C 1
ATOM 2667 O O . ASN A 1 333 ? -6.332 -10.731 23.475 1.00 53.00 333 ASN A O 1
ATOM 2671 N N . PRO A 1 334 ? -6.146 -8.487 23.399 1.00 50.22 334 PRO A N 1
ATOM 2672 C CA . PRO A 1 334 ? -6.208 -8.398 21.935 1.00 50.22 334 PRO A CA 1
ATOM 2673 C C . PRO A 1 334 ? -5.100 -9.195 21.221 1.00 50.22 334 PRO A C 1
ATOM 2675 O O . PRO A 1 334 ? -5.138 -9.363 20.008 1.00 50.22 334 PRO A O 1
ATOM 2678 N N . THR A 1 335 ? -4.091 -9.646 21.968 1.00 43.50 335 THR A N 1
ATOM 2679 C CA . THR A 1 335 ? -2.925 -10.395 21.498 1.00 43.50 335 THR A CA 1
ATOM 2680 C C . THR A 1 335 ? -2.986 -11.899 21.781 1.00 43.50 335 THR A C 1
ATOM 2682 O O . THR A 1 335 ? -2.041 -12.598 21.418 1.00 43.50 335 THR A O 1
ATOM 2685 N N . ASP A 1 336 ? -4.046 -12.421 22.412 1.00 38.19 336 ASP A N 1
ATOM 2686 C CA . ASP A 1 336 ? -4.181 -13.870 22.595 1.00 38.19 336 ASP A CA 1
ATOM 2687 C C . ASP A 1 336 ? -4.593 -14.524 21.262 1.00 38.19 336 ASP A C 1
ATOM 2689 O O . ASP A 1 336 ? -5.665 -14.211 20.735 1.00 38.19 336 ASP A O 1
ATOM 2693 N N . PRO A 1 337 ? -3.767 -15.420 20.688 1.00 35.81 337 PRO A N 1
ATOM 2694 C CA . PRO A 1 337 ? -4.094 -16.073 19.429 1.00 35.81 337 PRO A CA 1
ATOM 2695 C C . PRO A 1 337 ? -5.303 -17.004 19.597 1.00 35.81 337 PRO A C 1
ATOM 2697 O O . PRO A 1 337 ? -5.439 -17.692 20.611 1.00 35.81 337 PRO A O 1
ATOM 2700 N N . THR A 1 338 ? -6.167 -17.010 18.578 1.00 37.12 338 THR A N 1
ATOM 2701 C CA . THR A 1 338 ? -7.316 -17.923 18.425 1.00 37.12 338 THR A CA 1
ATOM 2702 C C . THR A 1 338 ? -6.925 -19.388 18.377 1.00 37.12 338 THR A C 1
ATOM 2704 O O . THR A 1 338 ? -5.924 -19.688 17.682 1.00 37.12 338 THR A O 1
#

Radius of gyration: 43.63 Å; chains: 1; bounding box: 100×47×119 Å